Protein AF-A0A3D3EWV9-F1 (afdb_monomer_lite)

Structure (mmCIF, N/CA/C/O backbone):
data_AF-A0A3D3EWV9-F1
#
_entry.id   AF-A0A3D3EWV9-F1
#
loop_
_atom_site.group_PDB
_atom_site.id
_atom_site.type_symbol
_atom_site.label_atom_id
_atom_site.label_alt_id
_atom_site.label_comp_id
_atom_site.label_asym_id
_atom_site.label_entity_id
_atom_site.label_seq_id
_atom_site.pdbx_PDB_ins_code
_atom_site.Cartn_x
_atom_site.Cartn_y
_atom_site.Cartn_z
_atom_site.occupancy
_atom_site.B_iso_or_equiv
_atom_site.auth_seq_id
_atom_site.auth_comp_id
_atom_site.auth_asym_id
_atom_site.auth_atom_id
_atom_site.pdbx_PDB_model_num
ATOM 1 N N . MET A 1 1 ? 5.063 -2.891 -76.946 1.00 40.75 1 MET A N 1
ATOM 2 C CA . MET A 1 1 ? 4.368 -2.505 -75.697 1.00 40.75 1 MET A CA 1
ATOM 3 C C . MET A 1 1 ? 5.213 -2.974 -74.519 1.00 40.75 1 MET A C 1
ATOM 5 O O . MET A 1 1 ? 5.344 -4.174 -74.334 1.00 40.75 1 MET A O 1
ATOM 9 N N . LYS A 1 2 ? 5.876 -2.064 -73.790 1.00 41.78 2 LYS A N 1
ATOM 10 C CA . LYS A 1 2 ? 6.619 -2.406 -72.564 1.00 41.78 2 LYS A CA 1
ATOM 11 C C . LYS A 1 2 ? 5.655 -2.288 -71.383 1.00 41.78 2 LYS A C 1
ATOM 13 O O . LYS A 1 2 ? 5.233 -1.184 -71.055 1.00 41.78 2 LYS A O 1
ATOM 18 N N . HIS A 1 3 ? 5.271 -3.415 -70.788 1.00 44.62 3 HIS A N 1
ATOM 19 C CA . HIS A 1 3 ? 4.488 -3.422 -69.556 1.00 44.62 3 HIS A CA 1
ATOM 20 C C . HIS A 1 3 ? 5.364 -2.924 -68.400 1.00 44.62 3 HIS A C 1
ATOM 22 O O . HIS A 1 3 ? 6.351 -3.556 -68.037 1.00 44.62 3 HIS A O 1
ATOM 28 N N . ASN A 1 4 ? 5.004 -1.765 -67.845 1.00 51.03 4 ASN A N 1
ATOM 29 C CA . ASN A 1 4 ? 5.593 -1.204 -66.631 1.00 51.03 4 ASN A CA 1
ATOM 30 C C . ASN A 1 4 ? 5.181 -2.058 -65.418 1.00 51.03 4 ASN A C 1
ATOM 32 O O . ASN A 1 4 ? 4.171 -1.789 -64.772 1.00 51.03 4 ASN A O 1
ATOM 36 N N . THR A 1 5 ? 5.961 -3.090 -65.107 1.00 51.84 5 THR A N 1
ATOM 37 C CA . THR A 1 5 ? 5.757 -4.000 -63.964 1.00 51.84 5 THR A CA 1
ATOM 38 C C . THR A 1 5 ? 6.411 -3.517 -62.661 1.00 51.84 5 THR A C 1
ATOM 40 O O . THR A 1 5 ? 6.343 -4.209 -61.653 1.00 51.84 5 THR A O 1
ATOM 43 N N . ALA A 1 6 ? 7.006 -2.318 -62.631 1.00 53.59 6 ALA A N 1
ATOM 44 C CA . ALA A 1 6 ? 7.763 -1.812 -61.475 1.00 53.59 6 ALA A CA 1
ATOM 45 C C . ALA A 1 6 ? 6.923 -1.112 -60.379 1.00 53.59 6 ALA A C 1
ATOM 47 O O . ALA A 1 6 ? 7.447 -0.813 -59.308 1.00 53.59 6 ALA A O 1
ATOM 48 N N . ARG A 1 7 ? 5.631 -0.837 -60.622 1.00 54.16 7 ARG A N 1
ATOM 49 C CA . ARG A 1 7 ? 4.753 -0.081 -59.701 1.00 54.16 7 ARG A CA 1
ATOM 50 C C . ARG A 1 7 ? 4.221 -0.830 -58.460 1.00 54.16 7 ARG A C 1
ATOM 52 O O . ARG A 1 7 ? 4.084 -0.168 -57.435 1.00 54.16 7 ARG A O 1
ATOM 59 N N . PRO A 1 8 ? 3.910 -2.144 -58.478 1.00 59.22 8 PRO A N 1
ATOM 60 C CA . PRO A 1 8 ? 3.319 -2.790 -57.304 1.00 59.22 8 PRO A CA 1
ATOM 61 C C . PRO A 1 8 ? 4.341 -2.996 -56.178 1.00 59.22 8 PRO A C 1
ATOM 63 O O . PRO A 1 8 ? 3.995 -2.838 -55.014 1.00 59.22 8 PRO A O 1
ATOM 66 N N . LEU A 1 9 ? 5.610 -3.270 -56.510 1.00 63.69 9 LEU A N 1
ATOM 67 C CA . LEU A 1 9 ? 6.662 -3.538 -55.521 1.00 63.69 9 LEU A CA 1
ATOM 68 C C . LEU A 1 9 ? 7.089 -2.273 -54.756 1.00 63.69 9 LEU A C 1
ATOM 70 O O . LEU A 1 9 ? 7.246 -2.309 -53.541 1.00 63.69 9 LEU A O 1
ATOM 74 N N . THR A 1 10 ? 7.226 -1.137 -55.446 1.00 70.88 10 THR A N 1
ATOM 75 C CA . THR A 1 10 ? 7.578 0.152 -54.819 1.00 70.88 10 THR A CA 1
ATOM 76 C C . THR A 1 10 ? 6.467 0.677 -53.913 1.00 70.88 10 THR A C 1
ATOM 78 O O . THR A 1 10 ? 6.757 1.207 -52.843 1.00 70.88 10 THR A O 1
ATOM 81 N N . PHE A 1 11 ? 5.200 0.483 -54.294 1.00 74.12 11 PHE A N 1
ATOM 82 C CA . PHE A 1 11 ? 4.056 0.857 -53.459 1.00 74.12 11 PHE A CA 1
ATOM 83 C C . PHE A 1 11 ? 3.977 0.008 -52.181 1.00 74.12 11 PHE A C 1
ATOM 85 O O . PHE A 1 11 ? 3.729 0.539 -51.102 1.00 74.12 11 PHE A O 1
ATOM 92 N N . LEU A 1 12 ? 4.261 -1.295 -52.281 1.00 75.25 12 LEU A N 1
ATOM 93 C CA . LEU A 1 12 ? 4.268 -2.210 -51.135 1.00 75.25 12 LEU A CA 1
ATOM 94 C C . LEU A 1 12 ? 5.401 -1.894 -50.147 1.00 75.25 12 LEU A C 1
ATOM 96 O O . LEU A 1 12 ? 5.181 -1.901 -48.939 1.00 75.25 12 LEU A O 1
ATOM 100 N N . ILE A 1 13 ? 6.591 -1.546 -50.653 1.00 81.56 13 ILE A N 1
ATOM 101 C CA . ILE A 1 13 ? 7.731 -1.117 -49.827 1.00 81.56 13 ILE A CA 1
ATOM 102 C C . ILE A 1 13 ? 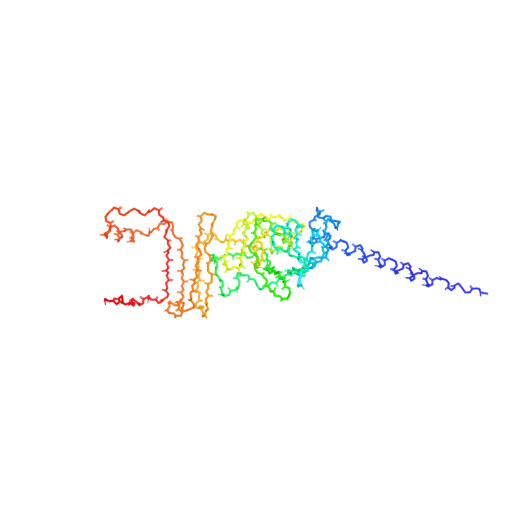7.422 0.209 -49.119 1.00 81.56 13 ILE A C 1
ATOM 104 O O . ILE A 1 13 ? 7.649 0.325 -47.916 1.00 81.56 13 ILE A O 1
ATOM 108 N N . ALA A 1 14 ? 6.865 1.195 -49.830 1.00 80.69 14 ALA A N 1
ATOM 109 C CA . ALA A 1 14 ? 6.486 2.478 -49.239 1.00 80.69 14 ALA A CA 1
ATOM 110 C C . ALA A 1 14 ? 5.392 2.320 -48.170 1.00 80.69 14 ALA A C 1
ATOM 112 O O . ALA A 1 14 ? 5.485 2.919 -47.100 1.00 80.69 14 ALA A O 1
ATOM 113 N N . PHE A 1 15 ? 4.391 1.471 -48.424 1.00 83.69 15 PHE A N 1
ATOM 114 C CA . PHE A 1 15 ? 3.344 1.159 -47.454 1.00 83.69 15 PHE A CA 1
ATOM 115 C C . PHE A 1 15 ? 3.899 0.422 -46.227 1.00 83.69 15 PHE A C 1
ATOM 117 O O . PHE A 1 15 ? 3.553 0.773 -45.103 1.00 83.69 15 PHE A O 1
ATOM 124 N N . SER A 1 16 ? 4.816 -0.535 -46.414 1.00 82.69 16 SER A N 1
ATOM 125 C CA . SER A 1 16 ? 5.483 -1.230 -45.306 1.00 82.69 16 SER A CA 1
ATOM 126 C C . SER A 1 16 ? 6.340 -0.286 -44.460 1.00 82.69 16 SER A C 1
ATOM 128 O O . SER A 1 16 ? 6.322 -0.395 -43.240 1.00 82.69 16 SER A O 1
ATOM 130 N N . LEU A 1 17 ? 7.068 0.649 -45.078 1.00 84.44 17 LEU A N 1
ATOM 131 C CA . LEU A 1 17 ? 7.861 1.654 -44.360 1.00 84.44 17 LEU A CA 1
ATOM 132 C C . LEU A 1 17 ? 6.974 2.630 -43.584 1.00 84.44 17 LEU A C 1
ATOM 134 O O . LEU A 1 17 ? 7.281 2.945 -42.437 1.00 84.44 17 LEU A O 1
ATOM 138 N N . LEU A 1 18 ? 5.863 3.073 -44.180 1.00 83.31 18 LEU A N 1
ATOM 139 C CA . LEU A 1 18 ? 4.887 3.929 -43.510 1.00 83.31 18 LEU A CA 1
ATOM 140 C C . LEU A 1 18 ? 4.252 3.210 -42.313 1.00 83.31 18 LEU A C 1
ATOM 142 O O . LEU A 1 18 ? 4.133 3.800 -41.243 1.00 83.31 18 LEU A O 1
ATOM 146 N N . LEU A 1 19 ? 3.895 1.931 -42.471 1.00 80.81 19 LEU A N 1
ATOM 147 C CA . LEU A 1 19 ? 3.332 1.117 -41.396 1.00 80.81 19 LEU A CA 1
ATOM 148 C C . LEU A 1 19 ? 4.347 0.922 -40.262 1.00 80.81 19 LEU A C 1
ATOM 150 O O . LEU A 1 19 ? 4.003 1.132 -39.104 1.00 80.81 19 LEU A O 1
ATOM 154 N N . SER A 1 20 ? 5.610 0.624 -40.582 1.00 75.69 20 SER A N 1
ATOM 155 C CA . SER A 1 20 ? 6.686 0.537 -39.588 1.00 75.69 20 SER A CA 1
ATOM 156 C C . SER A 1 20 ? 6.927 1.870 -38.875 1.00 75.69 20 SER A C 1
ATOM 158 O O . SER A 1 20 ? 7.078 1.886 -37.659 1.00 75.69 20 SER A O 1
ATOM 160 N N . ALA A 1 21 ? 6.909 2.999 -39.591 1.00 73.94 21 ALA A N 1
ATOM 161 C CA . ALA A 1 21 ? 7.055 4.324 -38.988 1.00 73.94 21 ALA A CA 1
ATOM 162 C C . ALA A 1 21 ? 5.879 4.669 -38.055 1.00 73.94 21 ALA A C 1
ATOM 164 O O . ALA A 1 21 ? 6.097 5.188 -36.961 1.00 73.94 21 ALA A O 1
ATOM 165 N N . LEU A 1 22 ? 4.645 4.333 -38.448 1.00 69.56 22 LEU A N 1
ATOM 166 C CA . LEU A 1 22 ? 3.444 4.502 -37.624 1.00 69.56 22 LEU A CA 1
ATOM 167 C C . LEU A 1 22 ? 3.488 3.624 -36.366 1.00 69.56 22 LEU A C 1
ATOM 169 O O . LEU A 1 22 ? 3.162 4.105 -35.283 1.00 69.56 22 LEU A O 1
ATOM 173 N N . ILE A 1 23 ? 3.929 2.369 -36.489 1.00 68.69 23 ILE A N 1
ATOM 174 C CA . ILE A 1 23 ? 4.073 1.446 -35.355 1.00 68.69 23 ILE A CA 1
ATOM 175 C C . ILE A 1 23 ? 5.149 1.956 -34.388 1.00 68.69 23 ILE A C 1
ATOM 177 O O . ILE A 1 23 ? 4.874 2.082 -33.198 1.00 68.69 23 ILE A O 1
ATOM 181 N N . SER A 1 24 ? 6.330 2.343 -34.881 1.00 64.50 24 SER A N 1
ATOM 182 C CA . SER A 1 24 ? 7.405 2.891 -34.041 1.00 64.50 24 SER A CA 1
ATOM 183 C C . SER A 1 24 ? 6.986 4.184 -33.339 1.00 64.50 24 SER A C 1
ATOM 185 O O . SER A 1 24 ? 7.228 4.353 -32.145 1.00 64.50 24 SER A O 1
ATOM 187 N N . SER A 1 25 ? 6.299 5.083 -34.050 1.00 61.38 25 SER A N 1
ATOM 188 C CA . SER A 1 25 ? 5.812 6.334 -33.467 1.00 61.38 25 SER A CA 1
ATOM 189 C C . SER A 1 25 ? 4.689 6.101 -32.447 1.00 61.38 25 SER A C 1
ATOM 191 O O . SER A 1 25 ? 4.593 6.843 -31.472 1.00 61.38 25 SER A O 1
ATOM 193 N N . SER A 1 26 ? 3.860 5.067 -32.632 1.00 56.34 26 SER A N 1
ATOM 194 C CA . SER A 1 26 ? 2.815 4.682 -31.677 1.00 56.34 26 SER A CA 1
ATOM 195 C C . SER A 1 26 ? 3.380 4.010 -30.424 1.00 56.34 26 SER A C 1
ATOM 197 O O . SER A 1 26 ? 2.849 4.241 -29.340 1.00 56.34 26 SER A O 1
ATOM 199 N N . CYS A 1 27 ? 4.430 3.194 -30.546 1.00 57.78 27 CYS A N 1
ATOM 200 C CA . CYS A 1 27 ? 5.098 2.576 -29.399 1.00 57.78 27 CYS A CA 1
ATOM 201 C C . CYS A 1 27 ? 5.806 3.631 -28.538 1.00 57.78 27 CYS A C 1
ATOM 203 O O . CYS A 1 27 ? 5.549 3.687 -27.337 1.00 57.78 27 CYS A O 1
ATOM 205 N N . ASN A 1 28 ? 6.573 4.538 -29.158 1.00 59.31 28 ASN A N 1
ATOM 206 C CA . ASN A 1 28 ? 7.234 5.634 -28.439 1.00 59.31 28 ASN A CA 1
ATOM 207 C C . ASN A 1 28 ? 6.224 6.577 -27.766 1.00 59.31 28 ASN A C 1
ATOM 209 O O . ASN A 1 28 ? 6.412 6.974 -26.620 1.00 59.31 28 ASN A O 1
ATOM 213 N N . ASN A 1 29 ? 5.117 6.913 -28.438 1.00 59.12 29 ASN A N 1
ATOM 214 C CA . ASN A 1 29 ? 4.080 7.748 -27.825 1.00 59.12 29 ASN A CA 1
ATOM 215 C C . ASN A 1 29 ? 3.353 7.045 -26.675 1.00 59.12 29 ASN A C 1
ATOM 217 O O . ASN A 1 29 ? 2.941 7.715 -25.732 1.00 59.12 29 ASN A O 1
ATOM 221 N N . ARG A 1 30 ? 3.179 5.718 -26.734 1.00 57.16 30 ARG A N 1
ATOM 222 C CA . ARG A 1 30 ? 2.535 4.966 -25.652 1.00 57.16 30 ARG A CA 1
ATOM 223 C C . ARG A 1 30 ? 3.405 4.955 -24.399 1.00 57.16 30 ARG A C 1
ATOM 225 O O . ARG A 1 30 ? 2.883 5.250 -23.332 1.00 57.16 30 ARG A O 1
ATOM 232 N N . GLU A 1 31 ? 4.700 4.677 -24.515 1.00 59.62 31 GLU A N 1
ATOM 233 C CA . GLU A 1 31 ? 5.611 4.718 -23.360 1.00 59.62 31 GLU A CA 1
ATOM 234 C C . GLU A 1 31 ? 5.713 6.127 -22.758 1.00 59.62 31 GLU A C 1
ATOM 236 O O . GLU A 1 31 ? 5.599 6.270 -21.542 1.00 59.62 31 GLU A O 1
ATOM 241 N N . ASN A 1 32 ? 5.758 7.173 -23.594 1.00 62.91 32 ASN A N 1
ATOM 242 C CA . ASN A 1 32 ? 5.749 8.573 -23.144 1.00 62.91 32 ASN A CA 1
ATOM 243 C C . ASN A 1 32 ? 4.489 8.979 -22.354 1.00 62.91 32 ASN A C 1
ATOM 245 O O . ASN A 1 32 ? 4.507 9.981 -21.646 1.00 62.91 32 ASN A O 1
ATOM 249 N N . ILE A 1 33 ? 3.375 8.252 -22.495 1.00 74.25 33 ILE A N 1
ATOM 250 C CA . ILE A 1 33 ? 2.145 8.499 -21.721 1.00 74.25 33 ILE A CA 1
ATOM 251 C C . ILE A 1 33 ? 2.163 7.728 -20.392 1.00 74.25 33 ILE A C 1
ATOM 253 O O . ILE A 1 33 ? 1.497 8.131 -19.436 1.00 74.25 33 ILE A O 1
ATOM 257 N N . LEU A 1 34 ? 2.884 6.605 -20.331 1.00 83.94 34 LEU A N 1
ATOM 258 C CA . LEU A 1 34 ? 2.898 5.704 -19.176 1.00 83.94 34 LEU A CA 1
ATOM 259 C C . LEU A 1 34 ? 3.964 6.060 -18.140 1.00 83.94 34 LEU A C 1
ATOM 261 O O . LEU A 1 34 ? 3.813 5.681 -16.977 1.00 83.94 34 LEU A O 1
ATOM 265 N N . LEU A 1 35 ? 5.002 6.778 -18.556 1.00 84.31 35 LEU A N 1
ATOM 266 C CA . LEU A 1 35 ? 6.095 7.256 -17.719 1.00 84.31 35 LEU A CA 1
ATOM 267 C C . LEU A 1 35 ? 6.063 8.787 -17.653 1.00 84.31 35 LEU A C 1
ATOM 269 O O . LEU A 1 35 ? 5.532 9.433 -18.560 1.00 84.31 35 LEU A O 1
ATOM 273 N N . PRO A 1 36 ? 6.582 9.395 -16.578 1.00 81.12 36 PRO A N 1
ATOM 274 C CA . PRO A 1 36 ? 6.633 10.842 -16.488 1.00 81.12 36 PRO A CA 1
ATOM 275 C C . PRO A 1 36 ? 7.649 11.398 -17.506 1.00 81.12 36 PRO A C 1
ATOM 277 O O . PRO A 1 36 ? 8.635 10.736 -17.835 1.00 81.12 36 PRO A O 1
ATOM 280 N N . PRO A 1 37 ? 7.442 12.628 -18.007 1.00 74.31 37 PRO A N 1
ATOM 281 C CA . PRO A 1 37 ? 8.218 13.179 -19.122 1.00 74.31 37 PRO A CA 1
ATOM 282 C C . PRO A 1 37 ? 9.693 13.453 -18.794 1.00 74.31 37 PRO A C 1
ATOM 284 O O . PRO A 1 37 ? 10.472 13.748 -19.694 1.00 74.31 37 PRO A O 1
ATOM 287 N N . ASN A 1 38 ? 10.070 13.407 -17.517 1.00 79.94 38 ASN A N 1
ATOM 288 C CA . ASN A 1 38 ? 11.423 13.649 -17.026 1.00 79.94 38 ASN A CA 1
ATOM 289 C C . ASN A 1 38 ? 12.263 12.371 -16.855 1.00 79.94 38 ASN A C 1
ATOM 291 O O . ASN A 1 38 ? 13.413 12.489 -16.448 1.00 79.94 38 ASN A O 1
ATOM 295 N N . LEU A 1 39 ? 11.718 11.182 -17.137 1.00 82.75 39 LEU A N 1
ATOM 296 C CA . LEU A 1 39 ? 12.462 9.922 -17.069 1.00 82.75 39 LEU A CA 1
ATOM 297 C C . LEU A 1 39 ? 13.044 9.586 -18.456 1.00 82.75 39 LEU A C 1
ATOM 299 O O . LEU A 1 39 ? 12.300 9.165 -19.345 1.00 82.75 39 LEU A O 1
ATOM 303 N N . ASP A 1 40 ? 14.352 9.788 -18.666 1.00 81.56 40 ASP A N 1
ATOM 304 C CA . ASP A 1 40 ? 15.008 9.490 -19.951 1.00 81.56 40 ASP A CA 1
ATOM 305 C C . ASP A 1 40 ? 15.222 7.968 -20.092 1.00 81.56 40 ASP A C 1
ATOM 307 O O . ASP A 1 40 ? 15.796 7.342 -19.199 1.00 81.56 40 ASP A O 1
ATOM 311 N N . PRO A 1 41 ? 14.811 7.340 -21.213 1.00 82.12 41 PRO A N 1
ATOM 312 C CA . PRO A 1 41 ? 15.099 5.933 -21.500 1.00 82.12 41 PRO A CA 1
ATOM 313 C C . PRO A 1 41 ? 16.574 5.520 -21.424 1.00 82.12 41 PRO A C 1
ATOM 315 O O . PRO A 1 41 ? 16.865 4.330 -21.361 1.00 82.12 41 PRO A O 1
ATOM 318 N N . LYS A 1 42 ? 17.515 6.467 -21.476 1.00 85.00 42 LYS A N 1
ATOM 319 C CA . LYS A 1 42 ? 18.952 6.196 -21.319 1.00 85.00 42 LYS A CA 1
ATOM 320 C C . LYS A 1 42 ? 19.383 5.983 -19.871 1.00 85.00 42 LYS A C 1
ATOM 322 O O . LYS A 1 42 ? 20.458 5.424 -19.660 1.00 85.00 42 LYS A O 1
ATOM 327 N N . ASP A 1 43 ? 18.582 6.432 -18.910 1.00 86.38 43 ASP A N 1
ATOM 328 C CA . ASP A 1 43 ? 18.950 6.413 -17.495 1.00 86.38 43 ASP A CA 1
ATOM 329 C C . ASP A 1 43 ? 18.669 5.049 -16.850 1.00 86.38 43 ASP A C 1
ATOM 331 O O . ASP A 1 43 ? 19.276 4.710 -15.839 1.00 86.38 43 ASP A O 1
ATOM 335 N N . TYR A 1 44 ? 17.818 4.220 -17.468 1.00 89.69 44 TYR A N 1
ATOM 336 C CA . TYR A 1 44 ? 17.407 2.928 -16.923 1.00 89.69 44 TYR A CA 1
ATOM 337 C C . TYR A 1 44 ? 17.531 1.770 -17.917 1.00 89.69 44 TYR A C 1
ATOM 339 O O . TYR A 1 44 ? 17.523 1.934 -19.137 1.00 89.69 44 TYR A O 1
ATOM 347 N N . VAL A 1 45 ? 17.566 0.551 -17.379 1.00 92.75 45 VAL A N 1
ATOM 348 C CA . VAL A 1 45 ? 17.412 -0.685 -18.151 1.00 92.75 45 VAL A CA 1
ATOM 349 C C . VAL A 1 45 ? 16.025 -1.287 -17.941 1.00 92.75 45 VAL A C 1
ATOM 351 O O . VAL A 1 45 ? 15.524 -1.376 -16.821 1.00 92.75 45 VAL A O 1
ATOM 354 N N . LEU A 1 46 ? 15.391 -1.734 -19.026 1.00 90.69 46 LEU A N 1
ATOM 355 C CA . LEU A 1 46 ? 14.110 -2.448 -18.982 1.00 90.69 46 LEU A CA 1
ATOM 356 C C . LEU A 1 46 ? 14.343 -3.925 -18.647 1.00 90.69 46 LEU A C 1
ATOM 358 O O . LEU A 1 46 ? 14.418 -4.772 -19.537 1.00 90.69 46 LEU A O 1
ATOM 362 N N . SER A 1 47 ? 14.496 -4.243 -17.363 1.00 91.75 47 SER A N 1
ATOM 363 C CA . SER A 1 47 ? 14.755 -5.611 -16.909 1.00 91.75 47 SER A CA 1
ATOM 364 C C . SER A 1 47 ? 14.177 -5.863 -15.524 1.00 91.75 47 SER A C 1
ATOM 366 O O . SER A 1 47 ? 14.319 -5.042 -14.625 1.00 91.75 47 SER A O 1
ATOM 368 N N . SER A 1 48 ? 13.584 -7.045 -15.341 1.00 91.75 48 SER A N 1
ATOM 369 C CA . SER A 1 48 ? 13.205 -7.569 -14.024 1.00 91.75 48 SER A CA 1
ATOM 370 C C . SER A 1 48 ? 14.363 -8.259 -13.300 1.00 91.75 48 SER A C 1
ATOM 372 O O . SER A 1 48 ? 14.220 -8.596 -12.134 1.00 91.75 48 SER A O 1
ATOM 374 N N . HIS A 1 49 ? 15.471 -8.554 -13.987 1.00 94.06 49 HIS A N 1
ATOM 375 C CA . HIS A 1 49 ? 16.639 -9.225 -13.413 1.00 94.06 49 HIS A CA 1
ATOM 376 C C . HIS A 1 49 ? 17.780 -8.236 -13.219 1.00 94.06 49 HIS A C 1
ATOM 378 O O . HIS A 1 49 ? 18.124 -7.496 -14.148 1.00 94.06 49 HIS A O 1
ATOM 384 N N . ILE A 1 50 ? 18.399 -8.294 -12.044 1.00 92.44 50 ILE A N 1
ATOM 385 C CA . ILE A 1 50 ? 19.510 -7.432 -11.656 1.00 92.44 50 ILE A CA 1
ATOM 386 C C . ILE A 1 50 ? 20.803 -8.026 -12.212 1.00 92.44 50 ILE A C 1
ATOM 388 O O . ILE A 1 50 ? 21.452 -8.869 -11.595 1.00 92.44 50 ILE A O 1
ATOM 392 N N . LEU A 1 51 ? 21.143 -7.634 -13.439 1.00 90.88 51 LEU A N 1
ATOM 393 C CA . LEU A 1 51 ? 22.320 -8.132 -14.170 1.00 90.88 51 LEU A CA 1
ATOM 394 C C . LEU A 1 51 ? 23.379 -7.053 -14.402 1.00 90.88 51 LEU A C 1
ATOM 396 O O . LEU A 1 51 ? 24.463 -7.338 -14.907 1.00 90.88 51 LEU A O 1
ATOM 400 N N . VAL A 1 52 ? 23.064 -5.810 -14.066 1.00 89.06 52 VAL A N 1
ATOM 401 C CA . VAL A 1 52 ? 23.944 -4.655 -14.213 1.00 89.06 52 VAL A CA 1
ATOM 402 C C . VAL A 1 52 ? 23.712 -3.720 -13.037 1.00 89.06 52 VAL A C 1
ATOM 404 O O . VAL A 1 52 ? 22.640 -3.718 -12.441 1.00 89.06 52 VAL A O 1
ATOM 407 N N . TYR A 1 53 ? 24.722 -2.932 -12.688 1.00 88.44 53 TYR A N 1
ATOM 408 C CA . TYR A 1 53 ? 24.574 -1.888 -11.681 1.00 88.44 53 TYR A CA 1
ATOM 409 C C . TYR A 1 53 ? 24.101 -0.595 -12.355 1.00 88.44 53 TYR A C 1
ATOM 411 O O . TYR A 1 53 ? 24.907 0.234 -12.777 1.00 88.44 53 TYR A O 1
ATOM 419 N N . SER A 1 54 ? 22.788 -0.473 -12.533 1.00 91.19 54 SER A N 1
ATOM 420 C CA . SER A 1 54 ? 22.114 0.670 -13.158 1.00 91.19 54 SER A CA 1
ATOM 421 C C . SER A 1 54 ? 20.702 0.815 -12.600 1.00 91.19 54 SER A C 1
ATOM 423 O O . SER A 1 54 ? 20.219 -0.081 -11.906 1.00 91.19 54 SER A O 1
ATOM 425 N N . ASP A 1 55 ? 20.018 1.904 -12.936 1.00 92.69 55 ASP A N 1
ATOM 426 C CA . ASP A 1 55 ? 18.601 2.036 -12.611 1.00 92.69 55 ASP A CA 1
ATOM 427 C C . ASP A 1 55 ? 17.807 1.024 -13.444 1.00 92.69 55 ASP A C 1
ATOM 429 O O . ASP A 1 55 ? 18.158 0.732 -14.593 1.00 92.69 55 ASP A O 1
ATOM 433 N N . HIS A 1 56 ? 16.771 0.434 -12.857 1.00 94.06 56 HIS A N 1
ATOM 434 C CA . HIS A 1 56 ? 15.934 -0.567 -13.512 1.00 94.06 56 HIS A CA 1
ATOM 435 C C . HIS A 1 56 ? 14.498 -0.073 -13.589 1.00 94.06 56 HIS A C 1
ATOM 437 O O . HIS A 1 56 ? 13.924 0.361 -12.593 1.00 94.06 56 HIS A O 1
ATOM 443 N N . LEU A 1 57 ? 13.892 -0.207 -14.766 1.00 95.19 57 LEU A N 1
ATOM 444 C CA . LEU A 1 57 ? 12.466 -0.006 -14.953 1.00 95.19 57 LEU A CA 1
ATOM 445 C C . LEU A 1 57 ? 11.798 -1.357 -15.213 1.00 95.19 57 LEU A C 1
ATOM 447 O O . LEU A 1 57 ? 12.028 -2.022 -16.224 1.00 95.19 57 LEU A O 1
ATOM 451 N N . ILE A 1 58 ? 10.956 -1.766 -14.274 1.00 95.56 58 ILE A N 1
ATOM 452 C CA . ILE A 1 58 ? 10.332 -3.082 -14.227 1.00 95.56 58 ILE A CA 1
ATOM 453 C C . ILE A 1 58 ? 8.857 -2.908 -14.557 1.00 95.56 58 ILE A C 1
ATOM 455 O O . ILE A 1 58 ? 8.113 -2.250 -13.831 1.00 95.56 58 ILE A O 1
ATOM 459 N N . ARG A 1 59 ? 8.413 -3.496 -15.665 1.00 95.25 59 ARG A N 1
ATOM 460 C CA . ARG A 1 59 ? 6.996 -3.483 -16.031 1.00 95.25 59 ARG A CA 1
ATOM 461 C C . ARG A 1 59 ? 6.205 -4.425 -15.125 1.00 95.25 59 ARG A C 1
ATOM 463 O O . ARG A 1 59 ? 6.660 -5.527 -14.825 1.00 95.25 59 ARG A O 1
ATOM 470 N N . SER A 1 60 ? 5.004 -4.002 -14.751 1.00 96.56 60 SER A N 1
ATOM 471 C CA . SER A 1 60 ? 4.025 -4.861 -14.097 1.00 96.56 60 SER A CA 1
ATOM 472 C C . SER A 1 60 ? 3.674 -6.073 -14.963 1.00 96.56 60 SER A C 1
ATOM 474 O O . SER A 1 60 ? 3.515 -5.970 -16.180 1.00 96.56 60 SER A O 1
ATOM 476 N N . GLU A 1 61 ? 3.529 -7.235 -14.333 1.00 96.12 61 GLU A N 1
ATOM 477 C CA . GLU A 1 61 ? 3.248 -8.498 -15.023 1.00 96.12 61 GLU A CA 1
ATOM 478 C C . GLU A 1 61 ? 1.867 -8.533 -15.698 1.00 96.12 61 GLU A C 1
ATOM 480 O O . GLU A 1 61 ? 1.650 -9.313 -16.625 1.00 96.12 61 GLU A O 1
ATOM 485 N N . ASN A 1 62 ? 0.915 -7.727 -15.223 1.00 96.19 62 ASN A N 1
ATOM 486 C CA . ASN A 1 62 ? -0.496 -7.849 -15.594 1.00 96.19 62 ASN A CA 1
ATOM 487 C C . ASN A 1 62 ? -1.232 -6.513 -15.797 1.00 96.19 62 ASN A C 1
ATOM 489 O O . ASN A 1 62 ? -2.455 -6.523 -15.952 1.00 96.19 62 ASN A O 1
ATOM 493 N N . ASP A 1 63 ? -0.526 -5.380 -15.834 1.00 94.06 63 ASP A N 1
ATOM 494 C CA . ASP A 1 63 ? -1.090 -4.094 -16.260 1.00 94.06 63 ASP A CA 1
ATOM 495 C C . ASP A 1 63 ? -0.034 -3.127 -16.842 1.00 94.06 63 ASP A C 1
ATOM 497 O O . ASP A 1 63 ? 1.123 -3.484 -17.065 1.00 94.06 63 ASP A O 1
ATOM 501 N N . ASP A 1 64 ? -0.455 -1.897 -17.154 1.00 92.19 64 ASP A N 1
ATOM 502 C CA . ASP A 1 64 ? 0.388 -0.846 -17.747 1.00 92.19 64 ASP A CA 1
ATOM 503 C C . ASP A 1 64 ? 1.045 0.052 -16.670 1.00 92.19 64 ASP A C 1
ATOM 505 O O . ASP A 1 64 ? 1.148 1.277 -16.817 1.00 92.19 64 ASP A O 1
ATOM 509 N N . SER A 1 65 ? 1.456 -0.554 -15.558 1.00 94.94 65 SER A N 1
ATOM 510 C CA . SER A 1 65 ? 2.176 0.097 -14.458 1.00 94.94 65 SER A CA 1
ATOM 511 C C . SER A 1 65 ? 3.649 -0.315 -14.449 1.00 94.94 65 SER A C 1
ATOM 513 O O . SER A 1 65 ? 4.025 -1.339 -15.023 1.00 94.94 65 SER A O 1
ATOM 515 N N . TYR A 1 66 ? 4.493 0.493 -13.812 1.00 95.75 66 TYR A N 1
ATOM 516 C CA . TYR A 1 66 ? 5.936 0.261 -13.742 1.00 95.75 66 TYR A CA 1
ATOM 517 C C . TYR A 1 66 ? 6.461 0.481 -12.326 1.00 95.75 66 TYR A C 1
ATOM 519 O O . TYR A 1 66 ? 5.926 1.296 -11.580 1.00 95.75 66 TYR A O 1
ATOM 527 N N . LEU A 1 67 ? 7.529 -0.228 -11.980 1.00 96.12 67 LEU A N 1
ATOM 528 C CA . LEU A 1 67 ? 8.342 -0.013 -10.793 1.00 96.12 67 LEU A CA 1
ATOM 529 C C . LEU A 1 67 ? 9.712 0.472 -11.261 1.00 96.12 67 LEU A C 1
ATOM 531 O O . LEU A 1 67 ? 10.377 -0.221 -12.027 1.00 96.12 67 LEU A O 1
ATOM 535 N N . TYR A 1 68 ? 10.128 1.644 -10.811 1.00 95.12 68 TYR A N 1
ATOM 536 C CA . TYR A 1 68 ? 11.497 2.110 -10.971 1.00 95.12 68 TYR A CA 1
ATOM 537 C C . TYR A 1 68 ? 12.285 1.805 -9.713 1.00 95.12 68 TYR A C 1
ATOM 539 O O . TYR A 1 68 ? 11.890 2.193 -8.613 1.00 95.12 68 TYR A O 1
ATOM 547 N N . LEU A 1 69 ? 13.393 1.109 -9.907 1.00 93.62 69 LEU A N 1
ATOM 548 C CA . LEU A 1 69 ? 14.345 0.756 -8.878 1.00 93.62 69 LEU A CA 1
ATOM 549 C C . LEU A 1 69 ? 15.644 1.527 -9.156 1.00 93.62 69 LEU A C 1
ATOM 551 O O . LEU A 1 69 ? 16.323 1.206 -10.138 1.00 93.62 69 LEU A O 1
ATOM 555 N N . PRO A 1 70 ? 15.990 2.529 -8.333 1.00 91.19 70 PRO A N 1
ATOM 556 C CA . PRO A 1 70 ? 17.267 3.215 -8.453 1.00 91.19 70 PRO A CA 1
ATOM 557 C C . PRO A 1 70 ? 18.429 2.255 -8.175 1.00 91.19 70 PRO A C 1
ATOM 559 O O . PRO A 1 70 ? 18.312 1.320 -7.378 1.00 91.19 70 PRO A O 1
ATOM 562 N N . LYS A 1 71 ? 19.577 2.489 -8.811 1.00 89.94 71 LYS A N 1
ATOM 563 C CA . LYS A 1 71 ? 20.806 1.713 -8.585 1.00 89.94 71 LYS A CA 1
ATOM 564 C C . LYS A 1 71 ? 21.293 1.810 -7.141 1.00 89.94 71 LYS A C 1
ATOM 566 O O . LYS A 1 71 ? 21.870 0.848 -6.642 1.00 89.94 71 LYS A O 1
ATOM 571 N N . GLU A 1 72 ? 21.047 2.935 -6.467 1.00 86.25 72 GLU A N 1
ATOM 572 C CA . GLU A 1 72 ? 21.363 3.132 -5.051 1.00 86.25 72 GLU A CA 1
ATOM 573 C C . GLU A 1 72 ? 20.659 2.067 -4.206 1.00 86.25 72 GLU A C 1
ATOM 575 O O . GLU A 1 72 ? 21.291 1.428 -3.370 1.00 86.25 72 GLU A O 1
ATOM 580 N N . SER A 1 73 ? 19.408 1.737 -4.533 1.00 83.06 73 SER A N 1
ATOM 581 C CA . SER A 1 73 ? 18.673 0.668 -3.858 1.00 83.06 73 SER A CA 1
ATOM 582 C C . SER A 1 73 ? 19.270 -0.721 -4.073 1.00 83.06 73 SER A C 1
ATOM 584 O O . SER A 1 73 ? 19.069 -1.615 -3.253 1.00 83.06 73 SER A O 1
ATOM 586 N N . ILE A 1 74 ? 20.032 -0.926 -5.150 1.00 80.19 74 ILE A N 1
ATOM 587 C CA . ILE A 1 74 ? 20.760 -2.179 -5.372 1.00 80.19 74 ILE A CA 1
ATOM 588 C C . ILE A 1 74 ? 21.960 -2.272 -4.424 1.00 80.19 74 ILE A C 1
ATOM 590 O O . ILE A 1 74 ? 22.169 -3.311 -3.799 1.00 80.19 74 ILE A O 1
ATOM 594 N N . ALA A 1 75 ? 22.735 -1.193 -4.289 1.00 69.62 75 ALA A N 1
ATOM 595 C CA . ALA A 1 75 ? 23.900 -1.166 -3.404 1.00 69.62 75 ALA A CA 1
ATOM 596 C C . ALA A 1 75 ? 23.514 -1.165 -1.918 1.00 69.62 75 ALA A C 1
ATOM 598 O O . ALA A 1 75 ? 24.117 -1.892 -1.126 1.00 69.62 75 ALA A O 1
ATOM 599 N N . ASP A 1 76 ? 22.499 -0.384 -1.555 1.00 68.06 76 ASP A N 1
ATOM 600 C CA . ASP A 1 76 ? 22.203 -0.057 -0.163 1.00 68.06 76 ASP A CA 1
ATOM 601 C C . ASP A 1 76 ? 21.191 -1.022 0.480 1.00 68.06 76 ASP A C 1
ATOM 603 O O . ASP A 1 76 ? 21.077 -1.068 1.709 1.00 68.06 76 ASP A O 1
ATOM 607 N N . HIS A 1 77 ? 20.449 -1.821 -0.306 1.00 65.75 77 HIS A N 1
ATOM 608 C CA . HIS A 1 77 ? 19.275 -2.557 0.200 1.00 65.75 77 HIS A CA 1
ATOM 609 C C . HIS A 1 77 ? 19.253 -4.052 -0.085 1.00 65.75 77 HIS A C 1
ATOM 611 O O . HIS A 1 77 ? 18.194 -4.616 -0.328 1.00 65.75 77 HIS A O 1
ATOM 617 N N . LEU A 1 78 ? 20.401 -4.725 0.020 1.00 72.56 78 LEU A N 1
ATOM 618 C CA . LEU A 1 78 ? 20.502 -6.190 -0.052 1.00 72.56 78 LEU A CA 1
ATOM 619 C C . LEU A 1 78 ? 19.904 -6.813 -1.328 1.00 72.56 78 LEU A C 1
ATOM 621 O O . LEU A 1 78 ? 19.696 -8.024 -1.335 1.00 72.56 78 LEU A O 1
ATOM 625 N N . ILE A 1 79 ? 19.663 -6.051 -2.399 1.00 86.00 79 ILE A N 1
ATOM 626 C CA . ILE A 1 79 ? 19.337 -6.607 -3.716 1.00 86.00 79 ILE A CA 1
ATOM 627 C C . ILE A 1 79 ? 20.643 -7.027 -4.371 1.00 86.00 79 ILE A C 1
ATOM 629 O O . ILE A 1 79 ? 21.581 -6.244 -4.496 1.00 86.00 79 ILE A O 1
ATOM 633 N N . TRP A 1 80 ? 20.729 -8.287 -4.766 1.00 84.88 80 TRP A N 1
ATOM 634 C CA . TRP A 1 80 ? 21.961 -8.869 -5.267 1.00 84.88 80 TRP A CA 1
ATOM 635 C C . TRP A 1 80 ? 21.903 -9.092 -6.769 1.00 84.88 80 TRP A C 1
ATOM 637 O O . TRP A 1 80 ? 20.845 -9.172 -7.393 1.00 84.88 80 TRP A O 1
ATOM 647 N N . TYR A 1 81 ? 23.091 -9.226 -7.349 1.00 88.31 81 TYR A N 1
ATOM 648 C CA . TYR A 1 81 ? 23.243 -9.716 -8.708 1.00 88.31 81 TYR A CA 1
ATOM 649 C C . TYR A 1 81 ? 22.482 -11.044 -8.881 1.00 88.31 81 TYR A C 1
ATOM 651 O O . TYR A 1 81 ? 22.606 -11.931 -8.040 1.00 88.31 81 TYR A O 1
ATOM 659 N N . GLN A 1 82 ? 21.734 -11.170 -9.981 1.00 90.94 82 GLN A N 1
ATOM 660 C CA . GLN A 1 82 ? 20.795 -12.256 -10.322 1.00 90.94 82 GLN A CA 1
ATOM 661 C C . GLN A 1 82 ? 19.461 -12.290 -9.570 1.00 90.94 82 GLN A C 1
ATOM 663 O O . GLN A 1 82 ? 18.609 -13.103 -9.941 1.00 90.94 82 GLN A O 1
ATOM 668 N N . ASP A 1 83 ? 19.214 -11.408 -8.601 1.00 93.19 83 ASP A N 1
ATOM 669 C CA . ASP A 1 83 ? 17.866 -11.298 -8.047 1.00 93.19 83 ASP A CA 1
ATOM 670 C C . ASP A 1 83 ? 16.880 -10.867 -9.143 1.00 93.19 83 ASP A C 1
ATOM 672 O O . ASP A 1 83 ? 17.201 -10.076 -10.042 1.00 93.19 83 ASP A O 1
ATOM 676 N N . LYS A 1 84 ? 15.655 -11.390 -9.065 1.00 94.50 84 LYS A N 1
ATOM 677 C CA . LYS A 1 84 ? 14.541 -10.949 -9.903 1.00 94.50 84 LYS A CA 1
ATOM 678 C C . LYS A 1 84 ? 13.594 -10.096 -9.072 1.00 94.50 84 LYS A C 1
ATOM 680 O O . LYS A 1 84 ? 13.008 -10.577 -8.109 1.00 94.50 84 LYS A O 1
ATOM 685 N N . VAL A 1 85 ? 13.378 -8.859 -9.489 1.00 94.44 85 VAL A N 1
ATOM 686 C CA . VAL A 1 85 ? 12.374 -7.966 -8.912 1.00 94.44 85 VAL A CA 1
ATOM 687 C C . VAL A 1 85 ? 11.121 -8.019 -9.778 1.00 94.44 85 VAL A C 1
ATOM 689 O O . VAL A 1 85 ? 11.188 -7.947 -11.005 1.00 94.44 85 VAL A O 1
ATOM 692 N N . SER A 1 86 ? 9.965 -8.186 -9.148 1.00 95.31 86 SER A N 1
ATOM 693 C CA . SER A 1 86 ? 8.672 -8.294 -9.826 1.00 95.31 86 SER A CA 1
ATOM 694 C C . SER A 1 86 ? 7.689 -7.272 -9.280 1.00 95.31 86 SER A C 1
ATOM 696 O O . SER A 1 86 ? 7.645 -7.026 -8.075 1.00 95.31 86 SER A O 1
ATOM 698 N N . LEU A 1 87 ? 6.899 -6.700 -10.185 1.00 97.81 87 LEU A N 1
ATOM 699 C CA . LEU A 1 87 ? 5.747 -5.865 -9.881 1.00 97.81 87 LEU A CA 1
ATOM 700 C C . LEU A 1 87 ? 4.510 -6.570 -10.431 1.00 97.81 87 LEU A C 1
ATOM 702 O O . LEU A 1 87 ? 4.482 -6.955 -11.600 1.00 97.81 87 LEU A O 1
ATOM 706 N N . LYS A 1 88 ? 3.473 -6.712 -9.614 1.00 97.50 88 LYS A N 1
ATOM 707 C CA . LYS A 1 88 ? 2.218 -7.327 -10.043 1.00 97.50 88 LYS A CA 1
ATOM 708 C C . LYS A 1 88 ? 1.034 -6.617 -9.416 1.00 97.50 88 LYS A C 1
ATOM 710 O O . LYS A 1 88 ? 0.997 -6.431 -8.205 1.00 97.50 88 LYS A O 1
ATOM 715 N N . ARG A 1 89 ? 0.020 -6.281 -10.209 1.00 97.62 89 ARG A N 1
ATOM 716 C CA . ARG A 1 89 ? -1.271 -5.851 -9.670 1.00 97.62 89 ARG A CA 1
ATOM 717 C C . ARG A 1 89 ? -1.966 -7.027 -8.980 1.00 97.62 89 ARG A C 1
ATOM 719 O O . ARG A 1 89 ? -2.083 -8.111 -9.556 1.00 97.62 89 ARG A O 1
ATOM 726 N N . VAL A 1 90 ? -2.452 -6.799 -7.769 1.00 97.06 90 VAL A N 1
ATOM 727 C CA . VAL A 1 90 ? -3.123 -7.793 -6.918 1.00 97.06 90 VAL A CA 1
ATOM 728 C C . VAL A 1 90 ? -4.507 -7.304 -6.497 1.00 97.06 90 VAL A C 1
ATOM 730 O O . VAL A 1 90 ? -4.910 -6.186 -6.836 1.00 97.06 90 VAL A O 1
ATOM 733 N N . ASP A 1 91 ? -5.236 -8.148 -5.768 1.00 96.25 91 ASP A N 1
ATOM 734 C CA . ASP A 1 91 ? -6.551 -7.797 -5.238 1.00 96.25 91 ASP A CA 1
ATOM 735 C C . ASP A 1 91 ? -6.461 -6.545 -4.353 1.00 96.25 91 ASP A C 1
ATOM 737 O O . ASP A 1 91 ? -5.493 -6.422 -3.578 1.00 96.25 91 ASP A O 1
ATOM 741 N N . PRO A 1 92 ? -7.432 -5.614 -4.469 1.00 96.06 92 PRO A N 1
ATOM 742 C CA . PRO A 1 92 ? -7.415 -4.359 -3.732 1.00 96.06 92 PRO A CA 1
ATOM 743 C C . PRO A 1 92 ? -7.304 -4.601 -2.232 1.00 96.06 92 PRO A C 1
ATOM 745 O O . PRO A 1 92 ? -8.076 -5.365 -1.666 1.00 96.06 92 PRO A O 1
ATOM 748 N N . MET A 1 93 ? -6.359 -3.934 -1.577 1.00 96.31 93 MET A N 1
ATOM 749 C CA . MET A 1 93 ? -6.117 -4.120 -0.144 1.00 96.31 93 MET A CA 1
ATOM 750 C C . MET A 1 93 ? -7.338 -3.769 0.712 1.00 96.31 93 MET A C 1
ATOM 752 O O . MET A 1 93 ? -7.584 -4.451 1.698 1.00 96.31 93 MET A O 1
ATOM 756 N N . LEU A 1 94 ? -8.124 -2.763 0.310 1.00 94.88 94 LEU A N 1
ATOM 757 C CA . LEU A 1 94 ? -9.347 -2.367 1.018 1.00 94.88 94 LEU A CA 1
ATOM 758 C C . LEU A 1 94 ? -10.472 -3.409 0.934 1.00 94.88 94 LEU A C 1
ATOM 760 O O . LEU A 1 94 ? -11.349 -3.415 1.790 1.00 94.88 94 LEU A O 1
ATOM 764 N N . ASP A 1 95 ? -10.426 -4.296 -0.063 1.00 93.62 95 ASP A N 1
ATOM 765 C CA . ASP A 1 95 ? -11.452 -5.318 -0.291 1.00 93.62 95 ASP A CA 1
ATOM 766 C C . ASP A 1 95 ? -11.061 -6.670 0.335 1.00 93.62 95 ASP A C 1
ATOM 768 O O . ASP A 1 95 ? -11.824 -7.635 0.279 1.00 93.62 95 ASP A O 1
ATOM 772 N N . ARG A 1 96 ? -9.859 -6.775 0.921 1.00 93.25 96 ARG A N 1
ATOM 773 C CA . ARG A 1 96 ? -9.390 -8.016 1.546 1.00 93.25 96 ARG A CA 1
ATOM 774 C C . ARG A 1 96 ? -10.049 -8.186 2.894 1.00 93.25 96 ARG A C 1
ATOM 776 O O . ARG A 1 96 ? -9.862 -7.390 3.805 1.00 93.25 96 ARG A O 1
ATOM 783 N N . ASP A 1 97 ? -10.747 -9.293 3.054 1.00 90.19 97 ASP A N 1
ATOM 784 C CA . ASP A 1 97 ? -11.403 -9.641 4.307 1.00 90.19 97 ASP A CA 1
ATOM 785 C C . ASP A 1 97 ? -10.429 -9.831 5.487 1.00 90.19 97 ASP A C 1
ATOM 787 O O . ASP A 1 97 ? -10.813 -9.564 6.622 1.00 90.19 97 ASP A O 1
ATOM 791 N N . SER A 1 98 ? -9.166 -10.187 5.242 1.00 92.38 98 SER A N 1
ATOM 792 C CA . SER A 1 98 ? -8.115 -10.271 6.270 1.00 92.38 98 SER A CA 1
ATOM 793 C C . SER A 1 98 ? -7.552 -8.913 6.705 1.00 92.38 98 SER A C 1
ATOM 795 O O . SER A 1 98 ? -6.679 -8.863 7.570 1.00 92.38 98 SER A O 1
ATOM 797 N N . LEU A 1 99 ? -7.985 -7.816 6.078 1.00 95.25 99 LEU A N 1
ATOM 798 C CA . LEU A 1 99 ? -7.569 -6.455 6.400 1.00 95.25 99 LEU A CA 1
ATOM 799 C C . LEU A 1 99 ? -8.787 -5.615 6.802 1.00 95.25 99 LEU A C 1
ATOM 801 O O . LEU A 1 99 ? -9.921 -5.872 6.387 1.00 95.25 99 LEU A O 1
ATOM 805 N N . ALA A 1 100 ? -8.555 -4.598 7.623 1.00 94.81 100 ALA A N 1
ATOM 806 C CA . ALA A 1 100 ? -9.554 -3.584 7.930 1.00 94.81 100 ALA A CA 1
ATOM 807 C C . ALA A 1 100 ? -8.891 -2.217 8.102 1.00 94.81 100 ALA A C 1
ATOM 809 O O . ALA A 1 100 ? -7.831 -2.101 8.712 1.00 94.81 100 ALA A O 1
ATOM 810 N N . VAL A 1 101 ? -9.521 -1.176 7.570 1.00 95.81 101 VAL A N 1
ATOM 811 C CA . VAL A 1 101 ? -9.088 0.215 7.740 1.00 95.81 101 VAL A CA 1
ATOM 812 C C . VAL A 1 101 ? -10.284 1.103 8.068 1.00 95.81 101 VAL A C 1
ATOM 814 O O . VAL A 1 101 ? -11.420 0.630 8.006 1.00 95.81 101 VAL A O 1
ATOM 817 N N . ASN A 1 102 ? -10.043 2.380 8.376 1.00 95.12 102 ASN A N 1
ATOM 818 C CA . ASN A 1 102 ? -11.079 3.373 8.669 1.00 95.12 102 ASN A CA 1
ATOM 819 C C . ASN A 1 102 ? -12.282 3.263 7.716 1.00 95.12 102 ASN A C 1
ATOM 821 O O . ASN A 1 102 ? -12.134 3.328 6.487 1.00 95.12 102 ASN A O 1
ATOM 825 N N . SER A 1 103 ? -13.477 3.164 8.289 1.00 93.69 103 SER A N 1
ATOM 826 C CA . SER A 1 103 ? -14.744 3.075 7.572 1.00 93.69 103 SER A CA 1
ATOM 827 C C . SER A 1 103 ? -14.928 4.293 6.659 1.00 93.69 103 SER A C 1
ATOM 829 O O . SER A 1 103 ? -14.801 5.450 7.078 1.00 93.69 103 SER A O 1
ATOM 831 N N . GLY A 1 104 ? -15.182 4.026 5.376 1.00 93.25 104 GLY A N 1
ATOM 832 C CA . GLY A 1 104 ? -15.290 5.044 4.326 1.00 93.25 104 GLY A CA 1
ATOM 833 C C . GLY A 1 104 ? -13.983 5.404 3.610 1.00 93.25 104 GLY A C 1
ATOM 834 O O . GLY A 1 104 ? -14.012 6.297 2.764 1.00 93.25 104 GLY A O 1
ATOM 835 N N . SER A 1 105 ? -12.858 4.741 3.907 1.00 94.62 105 SER A N 1
ATOM 836 C CA . SER A 1 105 ? -11.608 4.936 3.151 1.00 94.62 105 SER A CA 1
ATOM 837 C C . SER A 1 105 ? -11.754 4.488 1.698 1.00 94.62 105 SER A C 1
ATOM 839 O O . SER A 1 105 ? -12.487 3.545 1.396 1.00 94.62 105 SER A O 1
ATOM 841 N N . GLN A 1 106 ? -11.040 5.149 0.787 1.00 94.19 106 GLN A N 1
ATOM 842 C CA . GLN A 1 106 ? -11.190 4.930 -0.654 1.00 94.19 106 GLN A CA 1
ATOM 843 C C . GLN A 1 106 ? -9.857 4.605 -1.323 1.00 94.19 106 GLN A C 1
ATOM 845 O O . GLN A 1 106 ? -8.817 5.170 -0.998 1.00 94.19 106 GLN A O 1
ATOM 850 N N . SER A 1 107 ? -9.876 3.691 -2.295 1.00 94.19 107 SER A N 1
ATOM 851 C CA . SER A 1 107 ? -8.686 3.374 -3.091 1.00 94.19 107 SER A CA 1
ATOM 852 C C . SER A 1 107 ? -8.446 4.437 -4.159 1.00 94.19 107 SER A C 1
ATOM 854 O O . SER A 1 107 ? -9.262 4.589 -5.068 1.00 94.19 107 SER A O 1
ATOM 856 N N . LEU A 1 108 ? -7.283 5.082 -4.116 1.00 94.88 108 LEU A N 1
ATOM 857 C CA . LEU A 1 108 ? -6.830 6.033 -5.132 1.00 94.88 108 LEU A CA 1
ATOM 858 C C . LEU A 1 108 ? -6.052 5.345 -6.259 1.00 94.88 108 LEU A C 1
ATOM 860 O O . LEU A 1 108 ? -6.021 5.847 -7.377 1.00 94.88 108 LEU A O 1
ATOM 864 N N . SER A 1 109 ? -5.462 4.173 -6.013 1.00 94.75 109 SER A N 1
ATOM 865 C CA . SER A 1 109 ? -4.795 3.362 -7.041 1.00 94.75 109 SER A CA 1
ATOM 866 C C . SER A 1 109 ? -5.298 1.914 -7.050 1.00 94.75 109 SER A C 1
ATOM 868 O O . SER A 1 109 ? -6.192 1.513 -6.296 1.00 94.75 109 SER A O 1
ATOM 870 N N . ALA A 1 110 ? -4.758 1.097 -7.957 1.00 95.75 110 ALA A N 1
ATOM 871 C CA . ALA A 1 110 ? -4.765 -0.350 -7.752 1.00 95.75 110 ALA A CA 1
ATOM 872 C C . ALA A 1 110 ? -3.757 -0.734 -6.655 1.00 95.75 110 ALA A C 1
ATOM 874 O O . ALA A 1 110 ? -2.877 0.061 -6.319 1.00 95.75 110 ALA A O 1
ATOM 875 N N . SER A 1 111 ? -3.892 -1.945 -6.116 1.00 97.44 111 SER A N 1
ATOM 876 C CA . SER A 1 111 ? -2.912 -2.512 -5.192 1.00 97.44 111 SER A CA 1
ATOM 877 C C . SER A 1 111 ? -1.860 -3.297 -5.963 1.00 97.44 111 SER A C 1
ATOM 879 O O . SER A 1 111 ? -2.189 -4.048 -6.885 1.00 97.44 111 SER A O 1
ATOM 881 N N . TYR A 1 112 ? -0.604 -3.131 -5.575 1.00 97.56 112 TYR A N 1
ATOM 882 C CA . TYR A 1 112 ? 0.543 -3.746 -6.225 1.00 97.56 112 TYR A CA 1
ATOM 883 C C . TYR A 1 112 ? 1.344 -4.555 -5.227 1.00 97.56 112 TYR A C 1
ATOM 885 O O . TYR A 1 112 ? 1.593 -4.094 -4.123 1.00 97.56 112 TYR A O 1
ATOM 893 N N . ARG A 1 113 ? 1.781 -5.737 -5.645 1.00 97.06 113 ARG A N 1
ATOM 894 C CA . ARG A 1 113 ? 2.767 -6.542 -4.946 1.00 97.06 113 ARG A CA 1
ATOM 895 C C . ARG A 1 113 ? 4.129 -6.337 -5.588 1.00 97.06 113 ARG A C 1
ATOM 897 O O . ARG A 1 113 ? 4.275 -6.533 -6.796 1.00 97.06 113 ARG A O 1
ATOM 904 N N . VAL A 1 114 ? 5.107 -5.991 -4.765 1.00 95.69 114 VAL A N 1
ATOM 905 C CA . VAL A 1 114 ? 6.523 -5.944 -5.123 1.00 95.69 114 VAL A CA 1
ATOM 906 C C . VAL A 1 114 ? 7.219 -7.106 -4.434 1.00 95.69 114 VAL A C 1
ATOM 908 O O . VAL A 1 114 ? 7.212 -7.181 -3.206 1.00 95.69 114 VAL A O 1
ATOM 911 N N . GLN A 1 115 ? 7.799 -8.020 -5.213 1.00 94.25 115 GLN A N 1
ATOM 912 C CA . GLN A 1 115 ? 8.555 -9.161 -4.681 1.00 94.25 115 GLN A CA 1
ATOM 913 C C . GLN A 1 115 ? 9.964 -9.181 -5.234 1.00 94.25 115 GLN A C 1
ATOM 915 O O . GLN A 1 115 ? 10.188 -8.871 -6.406 1.00 94.25 115 GLN A O 1
ATOM 920 N N . ILE A 1 116 ? 10.884 -9.640 -4.397 1.00 92.75 116 ILE A N 1
ATOM 921 C CA . ILE A 1 116 ? 12.270 -9.882 -4.763 1.00 92.75 116 ILE A CA 1
ATOM 922 C C . ILE A 1 116 ? 12.487 -11.380 -4.638 1.00 92.75 116 ILE A C 1
ATOM 924 O O . ILE A 1 116 ? 12.217 -11.976 -3.598 1.00 92.75 116 ILE A O 1
ATOM 928 N N . LEU A 1 117 ? 12.898 -11.991 -5.738 1.00 93.69 117 LEU A N 1
ATOM 929 C CA . LEU A 1 117 ? 13.104 -13.420 -5.865 1.00 93.69 117 LEU A CA 1
ATOM 930 C C . LEU A 1 117 ? 14.603 -13.680 -5.929 1.00 93.69 117 LEU A C 1
ATOM 932 O O . LEU A 1 117 ? 15.255 -13.314 -6.910 1.00 93.69 117 LEU A O 1
ATOM 936 N N . ARG A 1 118 ? 15.124 -14.354 -4.908 1.00 91.31 118 ARG A N 1
ATOM 937 C CA . ARG A 1 118 ? 16.499 -14.845 -4.865 1.00 91.31 118 ARG A CA 1
ATOM 938 C C . ARG A 1 118 ? 16.464 -16.352 -4.992 1.00 91.31 118 ARG A C 1
ATOM 940 O O . ARG A 1 118 ? 15.835 -17.021 -4.184 1.00 91.31 118 ARG A O 1
ATOM 947 N N . ASN A 1 119 ? 17.105 -16.896 -6.022 1.00 89.38 119 ASN A N 1
ATOM 948 C CA . ASN A 1 119 ? 17.069 -18.338 -6.294 1.00 89.38 119 ASN A CA 1
ATOM 949 C C . ASN A 1 119 ? 15.633 -18.909 -6.362 1.00 89.38 119 ASN A C 1
ATOM 951 O O . ASN A 1 119 ? 15.390 -20.041 -5.960 1.00 89.38 119 ASN A O 1
ATOM 955 N N . SER A 1 120 ? 14.686 -18.135 -6.907 1.00 88.00 120 SER A N 1
ATOM 956 C CA . SER A 1 120 ? 13.243 -18.449 -6.982 1.00 88.00 120 SER A CA 1
ATOM 957 C C . SER A 1 120 ? 12.470 -18.417 -5.658 1.00 88.00 120 SER A C 1
ATOM 959 O O . SER A 1 120 ? 11.272 -18.695 -5.659 1.00 88.00 120 SER A O 1
ATOM 961 N N . GLU A 1 121 ? 13.101 -18.026 -4.555 1.00 90.12 121 GLU A N 1
ATOM 962 C CA . GLU A 1 121 ? 12.435 -17.823 -3.270 1.00 90.12 121 GLU A CA 1
ATOM 963 C C . GLU A 1 121 ? 12.150 -16.339 -3.046 1.00 90.12 121 GLU A C 1
ATOM 965 O O . GLU A 1 121 ? 12.997 -15.482 -3.306 1.00 90.12 121 GLU A O 1
ATOM 970 N N . SER A 1 122 ? 10.942 -16.028 -2.574 1.00 88.69 122 SER A N 1
ATOM 971 C CA . SER A 1 122 ? 10.573 -14.654 -2.231 1.00 88.69 122 SER A CA 1
ATOM 972 C C . SER A 1 122 ? 11.267 -14.259 -0.936 1.00 88.69 122 SER A C 1
ATOM 974 O O . SER A 1 122 ? 11.060 -14.897 0.093 1.00 88.69 122 SER A O 1
ATOM 976 N N . ILE A 1 123 ? 12.034 -13.176 -0.980 1.00 86.81 123 ILE A N 1
ATOM 977 C CA . ILE A 1 123 ? 12.599 -12.541 0.207 1.00 86.81 123 ILE A CA 1
ATOM 978 C C . ILE A 1 123 ? 11.811 -11.275 0.526 1.00 86.81 123 ILE A C 1
ATOM 980 O O . ILE A 1 123 ? 11.382 -10.553 -0.378 1.00 86.81 123 ILE A O 1
ATOM 984 N N . THR A 1 124 ? 11.621 -11.013 1.815 1.00 80.50 124 THR A N 1
ATOM 985 C CA . THR A 1 124 ? 11.038 -9.758 2.286 1.00 80.50 124 THR A CA 1
ATOM 986 C C . THR A 1 124 ? 12.165 -8.812 2.659 1.00 80.50 124 THR A C 1
ATOM 988 O O . THR A 1 124 ? 12.988 -9.132 3.516 1.00 80.50 124 THR A O 1
ATOM 991 N N . LEU A 1 125 ? 12.191 -7.645 2.027 1.00 79.94 125 LEU A N 1
ATOM 992 C CA . LEU A 1 125 ? 13.091 -6.553 2.360 1.00 79.94 125 LEU A CA 1
ATOM 993 C C . LEU A 1 125 ? 12.290 -5.420 2.990 1.00 79.94 125 LEU A C 1
ATOM 995 O O . LEU A 1 125 ? 11.432 -4.818 2.342 1.00 79.94 125 LEU A O 1
ATOM 999 N N . GLU A 1 126 ? 12.598 -5.124 4.248 1.00 70.50 126 GLU A N 1
ATOM 1000 C CA . GLU A 1 126 ? 12.321 -3.816 4.827 1.00 70.50 126 GLU A CA 1
ATOM 1001 C C . GLU A 1 126 ? 13.523 -2.932 4.521 1.00 70.50 126 GLU A C 1
ATOM 1003 O O . GLU A 1 126 ? 14.660 -3.265 4.855 1.00 70.50 126 GLU A O 1
ATOM 1008 N N . SER A 1 127 ? 13.274 -1.849 3.800 1.00 65.06 127 SER A N 1
ATOM 1009 C CA . SER A 1 127 ? 14.313 -0.962 3.300 1.00 65.06 127 SER A CA 1
ATOM 1010 C C . SER A 1 127 ? 14.097 0.450 3.838 1.00 65.06 127 SER A C 1
ATOM 1012 O O . SER A 1 127 ? 13.082 0.732 4.478 1.00 65.06 127 SER A O 1
ATOM 1014 N N . THR A 1 128 ? 15.084 1.317 3.631 1.00 65.81 128 THR A N 1
ATOM 1015 C CA . THR A 1 128 ? 14.967 2.725 3.988 1.00 65.81 128 THR A CA 1
ATOM 1016 C C . THR A 1 128 ? 13.995 3.433 3.055 1.00 65.81 128 THR A C 1
ATOM 1018 O O . THR A 1 128 ? 13.558 2.892 2.037 1.00 65.81 128 THR A O 1
ATOM 1021 N N . LYS A 1 129 ? 13.699 4.677 3.419 1.00 73.19 129 LYS A N 1
ATOM 1022 C CA . LYS A 1 129 ? 12.895 5.586 2.623 1.00 73.19 129 LYS A CA 1
ATOM 1023 C C . LYS A 1 129 ? 13.370 5.655 1.168 1.00 73.19 129 LYS A C 1
ATOM 1025 O O . LYS A 1 129 ? 14.576 5.710 0.932 1.00 73.19 129 LYS A O 1
ATOM 1030 N N . ASP A 1 130 ? 12.419 5.705 0.239 1.00 71.62 130 ASP A N 1
ATOM 1031 C CA . ASP A 1 130 ? 12.633 5.891 -1.204 1.00 71.62 130 ASP A CA 1
ATOM 1032 C C . ASP A 1 130 ? 13.303 4.693 -1.911 1.00 71.62 130 ASP A C 1
ATOM 1034 O O . ASP A 1 130 ? 13.958 4.847 -2.944 1.00 71.62 130 ASP A O 1
ATOM 1038 N N . PHE A 1 131 ? 13.091 3.474 -1.402 1.00 88.69 131 PHE A N 1
ATOM 1039 C CA . PHE A 1 131 ? 13.611 2.235 -1.995 1.00 88.69 131 PHE A CA 1
ATOM 1040 C C . PHE A 1 131 ? 13.250 2.071 -3.480 1.00 88.69 131 PHE A C 1
ATOM 1042 O O . PHE A 1 131 ? 14.081 1.646 -4.282 1.00 88.69 131 PHE A O 1
ATOM 1049 N N . ALA A 1 132 ? 12.010 2.362 -3.864 1.00 92.94 132 ALA A N 1
ATOM 1050 C CA . ALA A 1 132 ? 11.577 2.300 -5.257 1.00 92.94 132 ALA A CA 1
ATOM 1051 C C . ALA A 1 132 ? 10.398 3.242 -5.508 1.00 92.94 132 ALA A C 1
ATOM 1053 O O . ALA A 1 132 ? 9.772 3.741 -4.579 1.00 92.94 132 ALA A O 1
ATOM 1054 N N . THR A 1 133 ? 10.074 3.483 -6.777 1.00 95.19 133 THR A N 1
ATOM 1055 C CA . THR A 1 133 ? 8.935 4.321 -7.181 1.00 95.19 133 THR A CA 1
ATOM 1056 C C . THR A 1 133 ? 7.965 3.524 -8.042 1.00 95.19 133 THR A C 1
ATOM 1058 O O . THR A 1 133 ? 8.363 2.936 -9.047 1.00 95.19 133 THR A O 1
ATOM 1061 N N . ILE A 1 134 ? 6.679 3.527 -7.689 1.00 96.31 134 ILE A N 1
ATOM 1062 C CA . ILE A 1 134 ? 5.619 2.933 -8.511 1.00 96.31 134 ILE A CA 1
ATOM 1063 C C . ILE A 1 134 ? 5.002 4.013 -9.401 1.00 96.31 134 ILE A C 1
ATOM 1065 O O . ILE A 1 134 ? 4.553 5.046 -8.915 1.00 96.31 134 ILE A O 1
ATOM 1069 N N . TYR A 1 135 ? 4.900 3.734 -10.699 1.00 95.19 135 TYR A N 1
ATOM 1070 C CA . TYR A 1 135 ? 4.166 4.513 -11.695 1.00 95.19 135 TYR A CA 1
ATOM 1071 C C . TYR A 1 135 ? 2.887 3.780 -12.053 1.00 95.19 135 TYR A C 1
ATOM 1073 O O . TYR A 1 135 ? 2.932 2.694 -12.635 1.00 95.19 135 TYR A O 1
ATOM 1081 N N . SER A 1 136 ? 1.737 4.372 -11.745 1.00 94.56 136 SER A N 1
ATOM 1082 C CA . SER A 1 136 ? 0.463 3.692 -11.960 1.00 94.56 136 SER A CA 1
ATOM 1083 C C . SER A 1 136 ? -0.677 4.631 -12.325 1.00 94.56 136 SER A C 1
ATOM 1085 O O . SER A 1 136 ? -0.576 5.855 -12.224 1.00 94.56 136 SER A O 1
ATOM 1087 N N . ASN A 1 137 ? -1.779 4.031 -12.776 1.00 92.44 137 ASN A N 1
ATOM 1088 C CA . ASN A 1 137 ? -3.033 4.746 -12.961 1.00 92.44 137 ASN A CA 1
ATOM 1089 C C . ASN A 1 137 ? -3.668 5.097 -11.608 1.00 92.44 137 ASN A C 1
ATOM 1091 O O . ASN A 1 137 ? -3.743 4.257 -10.707 1.00 92.44 137 ASN A O 1
ATOM 1095 N N . VAL A 1 138 ? -4.207 6.310 -11.529 1.00 92.31 138 VAL A N 1
ATOM 1096 C CA . VAL A 1 138 ? -5.053 6.782 -10.431 1.00 92.31 138 VAL A CA 1
ATOM 1097 C C . VAL A 1 138 ? -6.514 6.531 -10.801 1.00 92.31 138 VAL A C 1
ATOM 1099 O O . VAL A 1 138 ? -6.921 6.688 -11.956 1.00 92.31 138 VAL A O 1
ATOM 1102 N N . LYS A 1 139 ? -7.305 6.088 -9.827 1.00 86.81 139 LYS A N 1
ATOM 1103 C CA . LYS A 1 139 ? -8.746 5.880 -9.957 1.00 86.81 139 LYS A CA 1
ATOM 1104 C C . LYS A 1 139 ? -9.469 7.209 -9.744 1.00 86.81 139 LYS A C 1
ATOM 1106 O O . LYS A 1 139 ? -9.212 7.899 -8.767 1.00 86.81 139 LYS A O 1
ATOM 1111 N N . GLY A 1 140 ? -10.415 7.522 -10.629 1.00 76.88 140 GLY A N 1
ATOM 1112 C CA . GLY A 1 140 ? -11.285 8.697 -10.511 1.00 76.88 140 GLY A CA 1
ATOM 1113 C C . GLY A 1 140 ? -10.559 10.043 -10.638 1.00 76.88 140 GLY A C 1
ATOM 1114 O O . GLY A 1 140 ? -9.397 10.109 -11.023 1.00 76.88 140 GLY A O 1
ATOM 1115 N N . ASN A 1 141 ? -11.275 11.122 -10.312 1.00 70.25 141 ASN A N 1
ATOM 1116 C CA . ASN A 1 141 ? -10.766 12.500 -10.320 1.00 70.25 141 ASN A CA 1
ATOM 1117 C C . ASN A 1 141 ? -10.466 12.974 -8.887 1.00 70.25 141 ASN A C 1
ATOM 1119 O O . ASN A 1 141 ? -10.901 14.052 -8.480 1.00 70.25 141 ASN A O 1
ATOM 1123 N N . HIS A 1 142 ? -9.803 12.135 -8.093 1.00 71.00 142 HIS A N 1
ATOM 1124 C CA . HIS A 1 142 ? -9.501 12.449 -6.697 1.00 71.00 142 HIS A CA 1
ATOM 1125 C C . HIS A 1 142 ? -8.280 13.365 -6.591 1.00 71.00 142 HIS A C 1
ATOM 1127 O O . HIS A 1 142 ? -7.345 13.286 -7.390 1.00 71.00 142 HIS A O 1
ATOM 1133 N N . SER A 1 143 ? -8.286 14.238 -5.583 1.00 79.12 143 SER A N 1
ATOM 1134 C CA . SER A 1 143 ? -7.103 15.016 -5.221 1.00 79.12 143 SER A CA 1
ATOM 1135 C C . SER A 1 143 ? -6.070 14.099 -4.571 1.00 79.12 143 SER A C 1
ATOM 1137 O O . SER A 1 143 ? -6.396 13.354 -3.652 1.00 79.12 143 SER A O 1
ATOM 1139 N N . LEU A 1 144 ? -4.815 14.179 -5.011 1.00 86.81 144 LEU A N 1
ATOM 1140 C CA . LEU A 1 144 ? -3.715 13.404 -4.426 1.00 86.81 144 LEU A CA 1
ATOM 1141 C C . LEU A 1 144 ? -3.124 14.054 -3.164 1.00 86.81 144 LEU A C 1
ATOM 1143 O O . LEU A 1 144 ? -2.245 13.471 -2.540 1.00 86.81 144 LEU A O 1
ATOM 1147 N N . ASN A 1 145 ? -3.604 15.239 -2.766 1.00 86.38 145 ASN A N 1
ATOM 1148 C CA . ASN A 1 145 ? -3.047 15.992 -1.635 1.00 86.38 145 ASN A CA 1
ATOM 1149 C C . ASN A 1 145 ? -3.229 15.286 -0.282 1.00 86.38 145 ASN A C 1
ATOM 1151 O O . ASN A 1 145 ? -2.437 15.513 0.625 1.00 86.38 145 ASN A O 1
ATOM 1155 N N . ASN A 1 146 ? -4.259 14.445 -0.159 1.00 88.06 146 ASN A N 1
ATOM 1156 C CA . ASN A 1 146 ? -4.572 13.689 1.056 1.00 88.06 146 ASN A CA 1
ATOM 1157 C C . ASN A 1 146 ? -4.286 12.188 0.883 1.00 88.06 146 ASN A C 1
ATOM 1159 O O . ASN A 1 146 ? -4.846 11.360 1.599 1.00 88.06 146 ASN A O 1
ATOM 1163 N N . ALA A 1 147 ? -3.471 11.820 -0.110 1.00 93.94 147 ALA A N 1
ATOM 1164 C CA . ALA A 1 147 ? -3.135 10.428 -0.345 1.00 93.94 147 ALA A CA 1
ATOM 1165 C C . ALA A 1 147 ? -2.267 9.883 0.797 1.00 93.94 147 ALA A C 1
ATOM 1167 O O . ALA A 1 147 ? -1.302 10.510 1.235 1.00 93.94 147 ALA A O 1
ATOM 1168 N N . SER A 1 148 ? -2.590 8.677 1.238 1.00 95.00 148 SER A N 1
ATOM 1169 C CA . SER A 1 148 ? 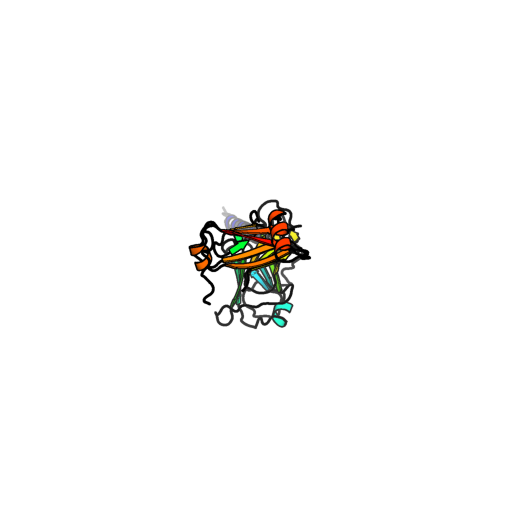-1.767 7.864 2.122 1.00 95.00 148 SER A CA 1
ATOM 1170 C C . SER A 1 148 ? -1.280 6.629 1.373 1.00 95.00 148 SER A C 1
ATOM 1172 O O . SER A 1 148 ? -1.990 6.086 0.522 1.00 95.00 148 SER A O 1
ATOM 1174 N N . LEU A 1 149 ? -0.068 6.184 1.686 1.00 95.44 149 LEU A N 1
ATOM 1175 C CA . LEU A 1 149 ? 0.480 4.927 1.209 1.00 95.44 149 LEU A CA 1
ATOM 1176 C C . LEU A 1 149 ? 0.076 3.843 2.201 1.00 95.44 149 LEU A C 1
ATOM 1178 O O . LEU A 1 149 ? 0.637 3.757 3.289 1.00 95.44 149 LEU A O 1
ATOM 1182 N N . LEU A 1 150 ? -0.890 3.015 1.821 1.00 96.31 150 LEU A N 1
ATOM 1183 C CA . LEU A 1 150 ? -1.207 1.795 2.546 1.00 96.31 150 LEU A CA 1
ATOM 1184 C C . LEU A 1 150 ? -0.197 0.718 2.145 1.00 96.31 150 LEU A C 1
ATOM 1186 O O . LEU A 1 150 ? -0.029 0.435 0.956 1.00 96.31 150 LEU A O 1
ATOM 1190 N N . SER A 1 151 ? 0.458 0.106 3.127 1.00 94.94 151 SER A N 1
ATOM 1191 C CA . SER A 1 151 ? 1.461 -0.936 2.924 1.00 94.94 151 SER A CA 1
ATOM 1192 C C . SER A 1 151 ? 1.176 -2.164 3.788 1.00 94.94 151 SER A C 1
ATOM 1194 O O . SER A 1 151 ? 0.738 -2.060 4.930 1.00 94.94 151 SER A O 1
ATOM 1196 N N . LEU A 1 152 ? 1.404 -3.352 3.234 1.00 93.81 152 LEU A N 1
ATOM 1197 C CA . LEU A 1 152 ? 1.350 -4.629 3.938 1.00 93.81 152 LEU A CA 1
ATOM 1198 C C . LEU A 1 152 ? 2.618 -5.409 3.596 1.00 93.81 152 LEU A C 1
ATOM 1200 O O . LEU A 1 152 ? 2.728 -6.000 2.520 1.00 93.81 152 LEU A O 1
ATOM 1204 N N . ARG A 1 153 ? 3.573 -5.394 4.526 1.00 87.38 153 ARG A N 1
ATOM 1205 C CA . ARG A 1 153 ? 4.840 -6.139 4.427 1.00 87.38 153 ARG A CA 1
ATOM 1206 C C . ARG A 1 153 ? 4.796 -7.330 5.383 1.00 87.38 153 ARG A C 1
ATOM 1208 O O . ARG A 1 153 ? 4.508 -8.446 4.965 1.00 87.38 153 ARG A O 1
ATOM 1215 N N . TYR A 1 154 ? 4.962 -7.052 6.675 1.00 84.94 154 TYR A N 1
ATOM 1216 C CA . TYR A 1 154 ? 4.621 -7.954 7.783 1.00 84.94 154 TYR A CA 1
ATOM 1217 C C . TYR A 1 154 ? 3.349 -7.495 8.493 1.00 84.94 154 TYR A C 1
ATOM 1219 O O . TYR A 1 154 ? 2.467 -8.289 8.821 1.00 84.94 154 TYR A O 1
ATOM 1227 N N . THR A 1 155 ? 3.261 -6.185 8.679 1.00 89.44 155 THR A N 1
ATOM 1228 C CA . THR A 1 155 ? 2.198 -5.479 9.369 1.00 89.44 155 THR A CA 1
ATOM 1229 C C . THR A 1 155 ? 1.511 -4.515 8.408 1.00 89.44 155 THR A C 1
ATOM 1231 O O . THR A 1 155 ? 2.160 -3.921 7.542 1.00 89.44 155 THR A O 1
ATOM 1234 N N . LEU A 1 156 ? 0.190 -4.382 8.532 1.00 94.31 156 LEU A N 1
ATOM 1235 C CA . LEU A 1 156 ? -0.574 -3.349 7.834 1.00 94.31 156 LEU A CA 1
ATOM 1236 C C . LEU A 1 156 ? -0.188 -1.973 8.390 1.00 94.31 156 LEU A C 1
ATOM 1238 O O . LEU A 1 156 ? -0.264 -1.762 9.596 1.00 94.31 156 LEU A O 1
ATOM 1242 N N . ASN A 1 157 ? 0.216 -1.049 7.532 1.00 93.94 157 ASN A N 1
ATOM 1243 C CA . ASN A 1 157 ? 0.643 0.289 7.923 1.00 93.94 157 ASN A CA 1
ATOM 1244 C C . ASN A 1 157 ? 0.145 1.331 6.914 1.00 93.94 157 ASN A C 1
ATOM 1246 O O . ASN A 1 157 ? -0.095 1.001 5.751 1.00 93.94 157 ASN A O 1
ATOM 1250 N N . ALA A 1 158 ? 0.021 2.584 7.345 1.00 94.44 158 ALA A N 1
ATOM 1251 C CA . ALA A 1 158 ? -0.266 3.715 6.477 1.00 94.44 158 ALA A CA 1
ATOM 1252 C C . ALA A 1 158 ? 0.575 4.930 6.863 1.00 94.44 158 ALA A C 1
ATOM 1254 O O . ALA A 1 158 ? 0.816 5.191 8.039 1.00 94.44 158 ALA A O 1
ATOM 1255 N N . GLU A 1 159 ? 0.977 5.699 5.860 1.00 93.44 159 GLU A N 1
ATOM 1256 C CA . GLU A 1 159 ? 1.703 6.953 6.042 1.00 93.44 159 GLU A CA 1
ATOM 1257 C C . GLU A 1 159 ? 1.302 7.979 4.977 1.00 93.44 159 GLU A C 1
ATOM 1259 O O . GLU A 1 159 ? 0.765 7.594 3.933 1.00 93.44 159 GLU A O 1
ATOM 1264 N N . PRO A 1 160 ? 1.542 9.285 5.186 1.00 93.25 160 PRO A N 1
ATOM 1265 C CA . PRO A 1 160 ? 1.279 10.287 4.162 1.00 93.25 160 PRO A CA 1
ATOM 1266 C C . PRO A 1 160 ? 2.135 10.018 2.920 1.00 93.25 160 PRO A C 1
ATOM 1268 O O . PRO A 1 160 ? 3.353 9.872 3.017 1.00 93.25 160 PRO A O 1
ATOM 1271 N N . ALA A 1 161 ? 1.512 9.989 1.743 1.00 92.56 161 ALA A N 1
ATOM 1272 C CA . ALA A 1 161 ? 2.211 9.708 0.498 1.00 92.56 161 ALA A CA 1
ATOM 1273 C C . ALA A 1 161 ? 2.524 10.995 -0.267 1.00 92.56 161 ALA A C 1
ATOM 1275 O O . ALA A 1 161 ? 1.627 11.750 -0.645 1.00 92.56 161 ALA A O 1
ATOM 1276 N N . LEU A 1 162 ? 3.800 11.201 -0.594 1.00 90.69 162 LEU A N 1
ATOM 1277 C CA . LEU A 1 162 ? 4.203 12.225 -1.556 1.00 90.69 162 LEU A CA 1
ATOM 1278 C C . LEU A 1 162 ? 3.910 11.724 -2.974 1.00 90.69 162 LEU A C 1
ATOM 1280 O O . LEU A 1 162 ? 4.720 11.040 -3.597 1.00 90.69 162 LEU A O 1
ATOM 1284 N N . CYS A 1 163 ? 2.723 12.060 -3.472 1.00 90.69 163 CYS A N 1
ATOM 1285 C CA . CYS A 1 163 ? 2.257 11.649 -4.791 1.00 90.69 163 CYS A CA 1
ATOM 1286 C C . CYS A 1 163 ? 2.356 12.805 -5.782 1.00 90.69 163 CYS A C 1
ATOM 1288 O O . CYS A 1 163 ? 1.825 13.887 -5.538 1.00 90.69 163 CYS A O 1
ATOM 1290 N N . THR A 1 164 ? 2.966 12.563 -6.942 1.00 90.75 164 THR A N 1
ATOM 1291 C CA . THR A 1 164 ? 2.970 13.543 -8.036 1.00 90.75 164 THR A CA 1
ATOM 1292 C C . THR A 1 164 ? 2.192 12.997 -9.222 1.00 90.75 164 THR A C 1
ATOM 1294 O O . THR A 1 164 ? 2.518 11.944 -9.775 1.00 90.75 164 THR A O 1
ATOM 1297 N N . GLY A 1 165 ? 1.138 13.719 -9.605 1.00 90.12 165 GLY A N 1
ATOM 1298 C CA . GLY A 1 165 ? 0.343 13.411 -10.787 1.00 90.12 165 GLY A CA 1
ATOM 1299 C C . GLY A 1 165 ? 1.072 13.784 -12.079 1.00 90.12 165 GLY A C 1
ATOM 1300 O O . GLY A 1 165 ? 1.770 14.795 -12.143 1.00 90.12 165 GLY A O 1
ATOM 1301 N N . TYR A 1 166 ? 0.885 12.986 -13.125 1.00 89.12 166 TYR A N 1
ATOM 1302 C CA . TYR A 1 166 ? 1.350 13.287 -14.477 1.00 89.12 166 TYR A CA 1
ATOM 1303 C C . TYR A 1 166 ? 0.399 12.692 -15.519 1.00 89.12 166 TYR A C 1
ATOM 1305 O O . TYR A 1 166 ? -0.370 11.762 -15.261 1.00 89.12 166 TYR A O 1
ATOM 1313 N N . GLY A 1 167 ? 0.433 13.249 -16.729 1.00 83.06 167 GLY A N 1
ATOM 1314 C CA . GLY A 1 167 ? -0.537 12.888 -17.759 1.00 83.06 167 GLY A CA 1
ATOM 1315 C C . GLY A 1 167 ? -1.973 13.175 -17.303 1.00 83.06 167 GLY A C 1
ATOM 1316 O O . GLY A 1 167 ? -2.217 14.121 -16.560 1.00 83.06 167 GLY A O 1
ATOM 1317 N N . LYS A 1 168 ? -2.941 12.382 -17.781 1.00 79.19 168 LYS A N 1
ATOM 1318 C CA . LYS A 1 168 ? -4.362 12.597 -17.454 1.00 79.19 168 LYS A CA 1
ATOM 1319 C C . LYS A 1 168 ? -4.804 11.915 -16.157 1.00 79.19 168 LYS A C 1
ATOM 1321 O O . LYS A 1 168 ? -5.510 12.548 -15.396 1.00 79.19 168 LYS A O 1
ATOM 1326 N N . ASN A 1 169 ? -4.389 10.668 -15.914 1.00 88.31 169 ASN A N 1
ATOM 1327 C CA . ASN A 1 169 ? -4.870 9.837 -14.796 1.00 88.31 169 ASN A CA 1
ATOM 1328 C C . ASN A 1 169 ? -3.749 8.958 -14.221 1.00 88.31 169 ASN A C 1
ATOM 1330 O O . ASN A 1 169 ? -3.955 7.771 -13.966 1.00 88.31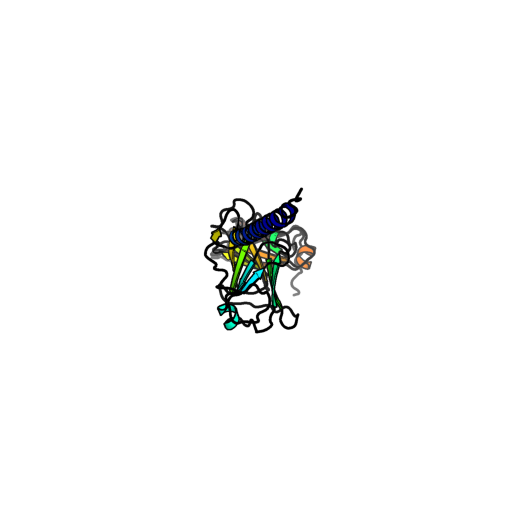 169 ASN A O 1
ATOM 1334 N N . ARG A 1 170 ? -2.530 9.486 -14.105 1.00 91.50 170 ARG A N 1
ATOM 1335 C CA . ARG A 1 170 ? -1.395 8.729 -13.574 1.00 91.50 170 ARG A CA 1
ATOM 1336 C C . ARG A 1 170 ? -0.709 9.503 -12.472 1.00 91.50 170 ARG A C 1
ATOM 1338 O O . ARG A 1 170 ? -0.743 10.729 -12.440 1.00 91.50 170 ARG A O 1
ATOM 1345 N N . ALA A 1 171 ? -0.095 8.760 -11.572 1.00 92.75 171 ALA A N 1
ATOM 1346 C CA . ALA A 1 171 ? 0.735 9.308 -10.524 1.00 92.75 171 ALA A CA 1
ATOM 1347 C C . ALA A 1 171 ? 1.912 8.383 -10.269 1.00 92.75 171 ALA A C 1
ATOM 1349 O O . ALA A 1 171 ? 1.910 7.209 -10.667 1.00 92.75 171 ALA A O 1
ATOM 1350 N N . TYR A 1 172 ? 2.922 8.944 -9.624 1.00 93.50 172 TYR A N 1
ATOM 1351 C CA . TYR A 1 172 ? 3.989 8.166 -9.037 1.00 93.50 172 TYR A CA 1
ATOM 1352 C C . TYR A 1 172 ? 4.125 8.460 -7.552 1.00 93.50 172 TYR A C 1
ATOM 1354 O O . TYR A 1 172 ? 3.811 9.565 -7.098 1.00 93.50 172 TYR A O 1
ATOM 1362 N N . PHE A 1 173 ? 4.564 7.443 -6.822 1.00 94.06 173 PHE A N 1
ATOM 1363 C CA . PHE A 1 173 ? 4.766 7.476 -5.381 1.00 94.06 173 PHE A CA 1
ATOM 1364 C C . PHE A 1 173 ? 5.898 6.523 -4.994 1.00 94.06 173 PHE A C 1
ATOM 1366 O O . PHE A 1 173 ? 6.079 5.474 -5.624 1.00 94.06 173 PHE A O 1
ATOM 1373 N N . GLY A 1 174 ? 6.669 6.922 -3.984 1.00 93.56 174 GLY A N 1
ATOM 1374 C CA . GLY A 1 174 ? 7.727 6.103 -3.404 1.00 93.56 174 GLY A CA 1
ATOM 1375 C C . GLY A 1 174 ? 7.160 4.952 -2.575 1.00 93.56 174 GLY A C 1
ATOM 1376 O O . GLY A 1 174 ? 6.034 5.032 -2.082 1.00 93.56 174 GLY A O 1
ATOM 1377 N N . ILE A 1 175 ? 7.937 3.883 -2.446 1.00 93.19 175 ILE A N 1
ATOM 1378 C CA . ILE A 1 175 ? 7.687 2.760 -1.545 1.00 93.19 175 ILE A CA 1
ATOM 1379 C C . ILE A 1 175 ? 8.980 2.383 -0.829 1.00 93.19 175 ILE A C 1
ATOM 1381 O O . ILE A 1 175 ? 10.066 2.530 -1.393 1.00 93.19 175 ILE A O 1
ATOM 1385 N N . ASP A 1 176 ? 8.829 1.794 0.355 1.00 88.81 176 ASP A N 1
ATOM 1386 C CA . ASP A 1 176 ? 9.938 1.420 1.229 1.00 88.81 176 ASP A CA 1
ATOM 1387 C C . ASP A 1 176 ? 10.021 -0.111 1.350 1.00 88.81 176 ASP A C 1
ATOM 1389 O O . ASP A 1 176 ? 9.478 -0.737 2.266 1.00 88.81 176 ASP A O 1
ATOM 1393 N N . GLY A 1 177 ? 10.690 -0.743 0.385 1.00 89.38 177 GLY A N 1
ATOM 1394 C CA . GLY A 1 177 ? 10.945 -2.184 0.353 1.00 89.38 177 GLY A CA 1
ATOM 1395 C C . GLY A 1 177 ? 9.926 -3.010 -0.442 1.00 89.38 177 GLY A C 1
ATOM 1396 O O . GLY A 1 177 ? 9.293 -2.535 -1.384 1.00 89.38 177 GLY A O 1
ATOM 1397 N N . SER A 1 178 ? 9.805 -4.290 -0.082 1.00 91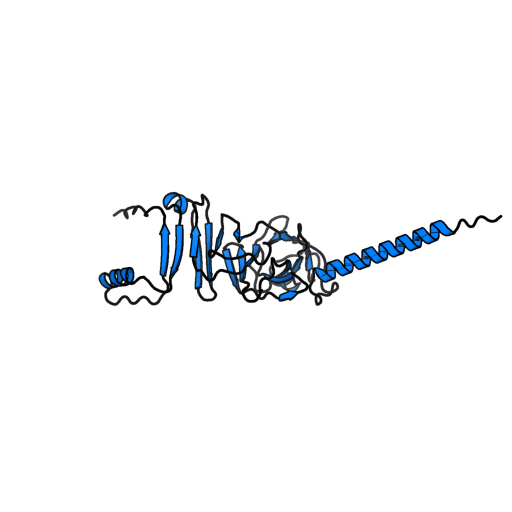.38 178 SER A N 1
ATOM 1398 C CA . SER A 1 178 ? 8.925 -5.271 -0.738 1.00 91.38 178 SER A CA 1
ATOM 1399 C C . SER A 1 178 ? 7.653 -5.530 0.070 1.00 91.38 178 SER A C 1
ATOM 1401 O O . SER A 1 178 ? 7.704 -5.531 1.298 1.00 91.38 178 SER A O 1
ATOM 1403 N N . GLY A 1 179 ? 6.547 -5.853 -0.596 1.00 94.12 179 GLY A N 1
ATOM 1404 C CA . GLY A 1 179 ? 5.249 -6.099 0.034 1.00 94.12 179 GLY A CA 1
ATOM 1405 C C . GLY A 1 179 ? 4.096 -5.704 -0.879 1.00 94.12 179 GLY A C 1
ATOM 1406 O O . GLY A 1 179 ? 4.282 -5.553 -2.089 1.00 94.12 179 GLY A O 1
ATOM 1407 N N . ASP A 1 180 ? 2.914 -5.529 -0.296 1.00 96.31 180 ASP A N 1
ATOM 1408 C CA . ASP A 1 180 ? 1.742 -5.012 -0.995 1.00 96.31 180 ASP A CA 1
ATOM 1409 C C . ASP A 1 180 ? 1.552 -3.526 -0.686 1.00 96.31 180 ASP A C 1
ATOM 1411 O O . ASP A 1 180 ? 1.623 -3.120 0.470 1.00 96.31 180 ASP A O 1
ATOM 1415 N N . PHE A 1 181 ? 1.289 -2.724 -1.713 1.00 96.38 181 PHE A N 1
ATOM 1416 C CA . PHE A 1 181 ? 1.196 -1.271 -1.626 1.00 96.38 181 PHE A CA 1
ATOM 1417 C C . PHE A 1 181 ? -0.019 -0.749 -2.388 1.00 96.38 181 PHE A C 1
ATOM 1419 O O . PHE A 1 181 ? -0.362 -1.258 -3.461 1.00 96.38 181 PHE A O 1
ATOM 1426 N N . ALA A 1 182 ? -0.651 0.298 -1.871 1.00 96.25 182 ALA A N 1
ATOM 1427 C CA . ALA A 1 182 ? -1.717 1.019 -2.553 1.00 96.25 182 ALA A CA 1
ATOM 1428 C C . ALA A 1 182 ? -1.774 2.477 -2.094 1.00 96.25 182 ALA A C 1
ATOM 1430 O O . ALA A 1 182 ? -1.539 2.768 -0.926 1.00 96.25 182 ALA A O 1
ATOM 1431 N N . LEU A 1 183 ? -2.163 3.382 -2.991 1.00 96.19 183 LEU A N 1
ATOM 1432 C CA . LEU A 1 183 ? -2.592 4.716 -2.592 1.00 96.19 183 LEU A CA 1
ATOM 1433 C C . LEU A 1 183 ? -4.050 4.678 -2.156 1.00 96.19 183 LEU A C 1
ATOM 1435 O O . LEU A 1 183 ? -4.919 4.176 -2.881 1.00 96.19 183 LEU A O 1
ATOM 1439 N N . THR A 1 184 ? -4.316 5.258 -0.996 1.00 95.56 184 THR A N 1
ATOM 1440 C CA . THR A 1 184 ? -5.644 5.338 -0.394 1.00 95.56 184 THR A CA 1
ATOM 1441 C C . THR A 1 184 ? -5.903 6.733 0.148 1.00 95.56 184 THR A C 1
ATOM 1443 O O . THR A 1 184 ? -5.000 7.390 0.650 1.00 95.56 184 THR A O 1
ATOM 1446 N N . GLU A 1 185 ? -7.147 7.180 0.079 1.00 94.44 185 GLU A N 1
ATOM 1447 C CA . GLU A 1 185 ? -7.633 8.314 0.854 1.00 94.44 185 GLU A CA 1
ATOM 1448 C C . GLU A 1 185 ? -8.213 7.748 2.149 1.00 94.44 185 GLU A C 1
ATOM 1450 O O . GLU A 1 185 ? -9.247 7.071 2.134 1.00 94.44 185 GLU A O 1
ATOM 1455 N N . MET A 1 186 ? -7.495 7.950 3.254 1.00 93.94 186 MET A N 1
ATOM 1456 C CA . MET A 1 186 ? -7.897 7.437 4.562 1.00 93.94 186 MET A CA 1
ATOM 1457 C C . MET A 1 186 ? -9.014 8.313 5.126 1.00 93.94 186 MET A C 1
ATOM 1459 O O . MET A 1 186 ? -8.888 9.535 5.201 1.00 93.94 186 MET A O 1
ATOM 1463 N N . SER A 1 187 ? -10.128 7.688 5.502 1.00 92.69 187 SER A N 1
ATOM 1464 C CA . SER A 1 187 ? -11.277 8.397 6.066 1.00 92.69 187 SER A CA 1
ATOM 1465 C C . SER A 1 187 ? -10.915 9.046 7.401 1.00 92.69 187 SER A C 1
ATOM 1467 O O . SER A 1 187 ? -10.339 8.395 8.267 1.00 92.69 187 SER A O 1
ATOM 1469 N N . ALA A 1 188 ? -11.323 10.297 7.620 1.00 89.00 188 ALA A N 1
ATOM 1470 C CA . ALA A 1 188 ? -11.170 10.960 8.920 1.00 89.00 188 ALA A CA 1
ATOM 1471 C C . ALA A 1 188 ? -12.032 10.322 10.030 1.00 89.00 188 ALA A C 1
ATOM 1473 O O . ALA A 1 188 ? -11.856 10.621 11.208 1.00 89.00 188 ALA A O 1
ATOM 1474 N N . ASN A 1 189 ? -12.980 9.452 9.667 1.00 90.38 189 ASN A N 1
ATOM 1475 C CA . ASN A 1 189 ? -13.772 8.690 10.622 1.00 90.38 189 ASN A CA 1
ATOM 1476 C C . ASN A 1 189 ? -12.926 7.548 11.209 1.00 90.38 189 ASN A C 1
ATOM 1478 O O . ASN A 1 189 ? -12.786 6.499 10.577 1.00 90.38 189 ASN A O 1
ATOM 1482 N N . LEU A 1 190 ? -12.374 7.745 12.411 1.00 92.06 190 LEU A N 1
ATOM 1483 C CA . LEU A 1 190 ? -11.586 6.750 13.152 1.00 92.06 190 LEU A CA 1
ATOM 1484 C C . LEU A 1 190 ? -12.474 5.635 13.734 1.00 92.06 190 LEU A C 1
ATOM 1486 O O . LEU A 1 190 ? -12.599 5.465 14.948 1.00 92.06 190 LEU A O 1
ATOM 1490 N N . ARG A 1 191 ? -13.109 4.884 12.834 1.00 94.38 191 ARG A N 1
ATOM 1491 C CA . ARG A 1 191 ? -14.035 3.791 13.115 1.00 94.38 191 ARG A CA 1
ATOM 1492 C C . ARG A 1 191 ? -13.720 2.585 12.239 1.00 94.38 191 ARG A C 1
ATOM 1494 O O . ARG A 1 191 ? -13.557 2.734 11.032 1.00 94.38 191 ARG A O 1
ATOM 1501 N N . LEU A 1 192 ? -13.692 1.401 12.835 1.00 93.88 192 LEU A N 1
ATOM 1502 C CA . LEU A 1 192 ? -13.679 0.112 12.151 1.00 93.88 192 LEU A CA 1
ATOM 1503 C C . LEU A 1 192 ? -15.036 -0.554 12.331 1.00 93.88 192 LEU A C 1
ATOM 1505 O O . LEU A 1 192 ? -15.533 -0.632 13.452 1.00 93.88 192 LEU A O 1
ATOM 1509 N N . ASP A 1 193 ? -15.581 -1.067 11.234 1.00 91.56 193 ASP A N 1
ATOM 1510 C CA . ASP A 1 193 ? -16.775 -1.907 11.224 1.00 91.56 193 ASP A CA 1
ATOM 1511 C C . ASP A 1 193 ? -16.358 -3.314 10.788 1.00 91.56 193 ASP A C 1
ATOM 1513 O O . ASP A 1 193 ? -15.999 -3.539 9.629 1.00 91.56 193 ASP A O 1
ATOM 1517 N N . LEU A 1 194 ? -16.349 -4.258 11.727 1.00 91.50 194 LEU A N 1
ATOM 1518 C CA . LEU A 1 194 ? -15.920 -5.634 11.501 1.00 91.50 194 LEU A CA 1
ATOM 1519 C C . LEU A 1 194 ? -17.141 -6.542 11.580 1.00 91.50 194 LEU A C 1
ATOM 1521 O O . LEU A 1 194 ? -17.659 -6.808 12.659 1.00 91.50 194 LEU A O 1
ATOM 1525 N N . GLN A 1 195 ? -17.597 -6.996 10.420 1.00 87.69 195 GLN A N 1
ATOM 1526 C CA . GLN A 1 195 ? -18.722 -7.921 10.306 1.00 87.69 195 GLN A CA 1
ATOM 1527 C C . GLN A 1 195 ? -18.202 -9.352 10.284 1.00 87.69 195 GLN A C 1
ATOM 1529 O O . GLN A 1 195 ? -17.308 -9.613 9.484 1.00 87.69 195 GLN A O 1
ATOM 1534 N N . ASP A 1 196 ? -18.744 -10.215 11.147 1.00 73.50 196 ASP A N 1
ATOM 1535 C CA . ASP A 1 196 ? -18.430 -11.646 11.341 1.00 73.50 196 ASP A CA 1
ATOM 1536 C C . ASP A 1 196 ? -17.392 -12.241 10.355 1.00 73.50 196 ASP A C 1
ATOM 1538 O O . ASP A 1 196 ? -17.728 -12.766 9.285 1.00 73.50 196 ASP A O 1
ATOM 1542 N N . LYS A 1 197 ? -16.095 -12.110 10.689 1.00 75.50 197 LYS A N 1
ATOM 1543 C CA . LYS A 1 197 ? -14.990 -12.627 9.866 1.00 75.50 197 LYS A CA 1
ATOM 1544 C C . LYS A 1 197 ? -14.333 -13.819 10.553 1.00 75.50 197 LYS A C 1
ATOM 1546 O O . LYS A 1 197 ? -13.562 -13.667 11.492 1.00 75.50 197 LYS A O 1
ATOM 1551 N N . ASN A 1 198 ? -14.531 -14.990 9.966 1.00 82.69 198 ASN A N 1
ATOM 1552 C CA . ASN A 1 198 ? -13.936 -16.281 10.332 1.00 82.69 198 ASN A CA 1
ATOM 1553 C C . ASN A 1 198 ? -12.416 -16.408 10.061 1.00 82.69 198 ASN A C 1
ATOM 1555 O O . ASN A 1 198 ? -11.920 -17.484 9.714 1.00 82.69 198 ASN A O 1
ATOM 1559 N N . LYS A 1 199 ? -11.666 -15.306 10.123 1.00 89.81 199 LYS A N 1
ATOM 1560 C CA . LYS A 1 199 ? -10.227 -15.260 9.839 1.00 89.81 199 LYS A CA 1
ATOM 1561 C C . LYS A 1 199 ? -9.552 -14.173 10.655 1.00 89.81 199 LYS A C 1
ATOM 1563 O O . LYS A 1 199 ? -10.183 -13.197 11.042 1.00 89.81 199 LYS A O 1
ATOM 1568 N N . ASP A 1 200 ? -8.252 -14.327 10.844 1.00 92.88 200 ASP A N 1
ATOM 1569 C CA . ASP A 1 200 ? -7.453 -13.318 11.519 1.00 92.88 200 ASP A CA 1
ATOM 1570 C C . ASP A 1 200 ? -7.403 -12.025 10.693 1.00 92.88 200 ASP A C 1
ATOM 1572 O O . ASP A 1 200 ? -7.162 -12.046 9.479 1.00 92.88 200 ASP A O 1
ATOM 1576 N N . ILE A 1 201 ? -7.630 -10.894 11.362 1.00 94.38 201 ILE A N 1
ATOM 1577 C CA . ILE A 1 201 ? -7.689 -9.569 10.745 1.00 94.38 201 ILE A CA 1
ATOM 1578 C C . ILE A 1 201 ? -6.504 -8.733 11.221 1.00 94.38 201 ILE A C 1
ATOM 1580 O O . ILE A 1 201 ? -6.270 -8.591 12.422 1.00 94.38 201 ILE A O 1
ATOM 1584 N N . GLN A 1 202 ? -5.803 -8.100 10.280 1.00 95.88 202 GLN A N 1
ATOM 1585 C CA . GLN A 1 202 ? -4.964 -6.942 10.581 1.00 95.88 202 GLN A CA 1
ATOM 1586 C C . GLN A 1 202 ? -5.761 -5.665 10.335 1.00 95.88 202 GLN A C 1
ATOM 1588 O O . GLN A 1 202 ? -6.149 -5.376 9.201 1.00 95.88 202 GLN A O 1
ATOM 1593 N N . ALA A 1 203 ? -6.011 -4.909 11.396 1.00 95.19 203 ALA A N 1
ATOM 1594 C CA . ALA A 1 203 ? -6.768 -3.674 11.341 1.00 95.19 203 ALA A CA 1
ATOM 1595 C C . ALA A 1 203 ? -5.880 -2.453 11.602 1.00 95.19 203 ALA A C 1
ATOM 1597 O O . ALA A 1 203 ? -4.942 -2.507 12.401 1.00 95.19 203 ALA A O 1
ATOM 1598 N N . LEU A 1 204 ? -6.201 -1.349 10.934 1.00 96.00 204 LEU A N 1
ATOM 1599 C CA . LEU A 1 204 ? -5.512 -0.076 11.074 1.00 96.00 204 LEU A CA 1
ATOM 1600 C C . LEU A 1 204 ? -6.521 1.070 11.177 1.00 96.00 204 LEU A C 1
ATOM 1602 O O . LEU A 1 204 ? -7.266 1.334 10.235 1.00 96.00 204 LEU A O 1
ATOM 1606 N N . LEU A 1 205 ? -6.501 1.775 12.305 1.00 95.00 205 LEU A N 1
ATOM 1607 C CA . LEU A 1 205 ? -7.097 3.099 12.444 1.00 95.00 205 LEU A CA 1
ATOM 1608 C C . LEU A 1 205 ? -6.003 4.148 12.309 1.00 95.00 205 LEU A C 1
ATOM 1610 O O . LEU A 1 205 ? -5.052 4.158 13.089 1.00 95.00 205 LEU A O 1
ATOM 1614 N N . TYR A 1 206 ? -6.133 5.012 11.309 1.00 93.94 206 TYR A N 1
ATOM 1615 C CA . TYR A 1 206 ? -5.097 5.981 10.976 1.00 93.94 206 TYR A CA 1
ATOM 1616 C C . TYR A 1 206 ? -5.658 7.362 10.643 1.00 93.94 206 TYR A C 1
ATOM 1618 O O . TYR A 1 206 ? -6.531 7.510 9.789 1.00 93.94 206 TYR A O 1
ATOM 1626 N N . ALA A 1 207 ? -5.083 8.368 11.288 1.00 89.31 207 ALA A N 1
ATOM 1627 C CA . ALA A 1 207 ? -5.097 9.778 10.937 1.00 89.31 207 ALA A CA 1
ATOM 1628 C C . ALA A 1 207 ? -3.675 10.340 11.172 1.00 89.31 207 ALA A C 1
ATOM 1630 O O . ALA A 1 207 ? -2.876 9.688 11.843 1.00 89.31 207 ALA A O 1
ATOM 1631 N N . PRO A 1 208 ? -3.325 11.534 10.656 1.00 81.25 208 PRO A N 1
ATOM 1632 C CA . PRO A 1 208 ? -1.966 12.076 10.776 1.00 81.25 208 PRO A CA 1
ATOM 1633 C C . PRO A 1 208 ? -1.390 12.092 12.202 1.00 81.25 208 PRO A C 1
ATOM 1635 O O . PRO A 1 208 ? -0.206 11.810 12.367 1.00 81.25 208 PRO A O 1
ATOM 1638 N N . ASP A 1 209 ? -2.230 12.349 13.209 1.00 83.62 209 ASP A N 1
ATOM 1639 C CA . ASP A 1 209 ? -1.831 12.434 14.622 1.00 83.62 209 ASP A CA 1
ATOM 1640 C C . ASP A 1 209 ? -2.325 11.249 15.477 1.00 83.62 209 ASP A C 1
ATOM 1642 O O . ASP A 1 209 ? -2.021 11.176 16.667 1.00 83.62 209 ASP A O 1
ATOM 1646 N N . THR A 1 210 ? -3.059 10.302 14.882 1.00 86.69 210 THR A N 1
ATOM 1647 C CA . THR A 1 210 ? -3.687 9.183 15.599 1.00 86.69 210 THR A CA 1
ATOM 1648 C C . THR A 1 210 ? -3.432 7.877 14.859 1.00 86.69 210 THR A C 1
ATOM 1650 O O . THR A 1 210 ? -3.839 7.707 13.711 1.00 86.69 210 THR A O 1
ATOM 1653 N N . TYR A 1 211 ? -2.786 6.923 15.525 1.00 88.62 211 TYR A N 1
ATOM 1654 C CA . TYR A 1 211 ? -2.402 5.643 14.932 1.00 88.62 211 TYR A CA 1
ATOM 1655 C C . TYR A 1 211 ? -2.728 4.492 15.883 1.00 88.62 211 TYR A C 1
ATOM 1657 O O . TYR A 1 211 ? -2.223 4.447 17.006 1.00 88.62 211 TYR A O 1
ATOM 1665 N N . LEU A 1 212 ? -3.531 3.535 15.422 1.00 91.62 212 LEU A N 1
ATOM 1666 C CA . LEU A 1 212 ? -3.825 2.307 16.151 1.00 91.62 212 LEU A CA 1
ATOM 1667 C C . LEU A 1 212 ? -3.814 1.110 15.204 1.00 91.62 212 LEU A C 1
ATOM 1669 O O . LEU A 1 212 ? -4.675 0.957 14.338 1.00 91.62 212 LEU A O 1
ATOM 1673 N N . GLN A 1 213 ? -2.845 0.230 15.426 1.00 93.81 213 GLN A N 1
ATOM 1674 C CA . GLN A 1 213 ? -2.729 -1.047 14.744 1.00 93.81 213 GLN A CA 1
ATOM 1675 C C . GLN A 1 213 ? -3.203 -2.175 15.656 1.00 93.81 213 GLN A C 1
ATOM 1677 O O . GLN A 1 213 ? -2.771 -2.274 16.804 1.00 93.81 213 GLN A O 1
ATOM 1682 N N . ILE A 1 214 ? -4.069 -3.041 15.134 1.00 92.69 214 ILE A N 1
ATOM 1683 C CA . ILE A 1 214 ? -4.704 -4.109 15.907 1.00 92.69 214 ILE A CA 1
ATOM 1684 C C . ILE A 1 214 ? -4.621 -5.413 15.121 1.00 92.69 214 ILE A C 1
ATOM 1686 O O . ILE A 1 214 ? -4.908 -5.451 13.926 1.00 92.69 214 ILE A O 1
ATOM 1690 N N . PHE A 1 215 ? -4.259 -6.492 15.804 1.00 94.50 215 PHE A N 1
ATOM 1691 C CA . PHE A 1 215 ? -4.458 -7.845 15.305 1.00 94.50 215 PHE A CA 1
ATOM 1692 C C . PHE A 1 215 ? -5.658 -8.454 16.021 1.00 94.50 215 PHE A C 1
ATOM 1694 O O . PHE A 1 215 ? -5.679 -8.500 17.251 1.00 94.50 215 PHE A O 1
ATOM 1701 N N . ILE A 1 216 ? -6.654 -8.894 15.258 1.00 92.44 216 ILE A N 1
ATOM 1702 C CA . ILE A 1 216 ? -7.902 -9.440 15.786 1.00 92.44 216 ILE A CA 1
ATOM 1703 C C . ILE A 1 216 ? -7.972 -10.908 15.367 1.00 92.44 216 ILE A C 1
ATOM 1705 O O . ILE A 1 216 ? -8.169 -11.186 14.181 1.00 92.44 216 ILE A O 1
ATOM 1709 N N . PRO A 1 217 ? -7.770 -11.850 16.304 1.00 93.00 217 PRO A N 1
ATOM 1710 C CA . PRO A 1 217 ? -7.877 -13.271 16.010 1.00 93.00 217 PRO A CA 1
ATOM 1711 C C . PRO A 1 217 ? -9.296 -13.645 15.579 1.00 93.00 217 PRO A C 1
ATOM 1713 O O . PRO A 1 217 ? -10.267 -13.151 16.152 1.00 93.00 217 PRO A O 1
ATOM 1716 N N . SER A 1 218 ? -9.409 -14.587 14.647 1.00 91.75 218 SER A N 1
ATOM 1717 C CA . SER A 1 218 ? -10.684 -15.204 14.242 1.00 91.75 218 SER A CA 1
ATOM 1718 C C . SER A 1 218 ? -11.528 -15.657 15.437 1.00 91.75 218 SER A C 1
ATOM 1720 O O . SER A 1 218 ? -12.694 -15.298 15.529 1.00 91.75 218 SER A O 1
ATOM 1722 N N . ALA A 1 219 ? -10.910 -16.329 16.414 1.00 91.12 219 ALA A N 1
ATOM 1723 C CA . ALA A 1 219 ? -11.595 -16.804 17.619 1.00 91.12 219 ALA A CA 1
ATOM 1724 C C . ALA A 1 219 ? -12.276 -15.684 18.429 1.00 91.12 219 ALA A C 1
ATOM 1726 O O . ALA A 1 219 ? -13.321 -15.906 19.029 1.00 91.12 219 ALA A O 1
ATOM 1727 N N . PHE A 1 220 ? -11.709 -14.471 18.440 1.00 89.88 220 PHE A N 1
ATOM 1728 C CA . PHE A 1 220 ? -12.356 -13.334 19.098 1.00 89.88 220 PHE A CA 1
ATOM 1729 C C . PHE A 1 220 ? -13.637 -12.930 18.362 1.00 89.88 220 PHE A C 1
ATOM 1731 O O . PHE A 1 220 ? -14.652 -12.678 19.004 1.00 89.88 220 PHE A O 1
ATOM 1738 N N . MET A 1 221 ? -13.590 -12.875 17.028 1.00 88.56 221 MET A N 1
ATOM 1739 C CA . MET A 1 221 ? -14.748 -12.520 16.202 1.00 88.56 221 MET A CA 1
ATOM 1740 C C . MET A 1 221 ? -15.840 -13.592 16.276 1.00 88.56 221 MET A C 1
ATOM 1742 O O . MET A 1 221 ? -17.012 -13.239 16.370 1.00 88.56 221 MET A O 1
ATOM 1746 N N . ASP A 1 222 ? -15.458 -14.871 16.324 1.00 89.31 222 ASP A N 1
ATOM 1747 C CA . ASP A 1 222 ? -16.387 -15.996 16.483 1.00 89.31 222 ASP A CA 1
ATOM 1748 C C . ASP A 1 222 ? -17.171 -15.904 17.812 1.00 89.31 222 ASP A C 1
ATOM 1750 O O . ASP A 1 222 ? -18.377 -16.156 17.851 1.00 89.31 222 ASP A O 1
ATOM 1754 N N . ASP A 1 223 ? -16.505 -15.502 18.902 1.00 88.94 223 ASP A N 1
ATOM 1755 C CA . ASP A 1 223 ? -17.129 -15.370 20.225 1.00 88.94 223 ASP A CA 1
ATOM 1756 C C . ASP A 1 223 ? -17.943 -14.069 20.368 1.00 88.94 223 ASP A C 1
ATOM 1758 O O . ASP A 1 223 ? -19.042 -14.059 20.936 1.00 88.94 223 ASP A O 1
ATOM 1762 N N . MET A 1 224 ? -17.407 -12.949 19.877 1.00 88.69 224 MET A N 1
ATOM 1763 C CA . MET A 1 224 ? -17.947 -11.607 20.125 1.00 88.69 224 MET A CA 1
ATOM 1764 C C . MET A 1 224 ? -18.940 -11.124 19.058 1.00 88.69 224 MET A C 1
ATOM 1766 O O . MET A 1 224 ? -19.722 -10.209 19.335 1.00 88.69 224 MET A O 1
ATOM 1770 N N . GLY A 1 225 ? -18.958 -11.748 17.878 1.00 89.38 225 GLY A N 1
ATOM 1771 C CA . GLY A 1 225 ? -19.779 -11.348 16.735 1.00 89.38 225 GLY A CA 1
ATOM 1772 C C . GLY A 1 225 ? -19.341 -10.016 16.119 1.00 89.38 225 GLY A C 1
ATOM 1773 O O . GLY A 1 225 ? -18.178 -9.609 16.227 1.00 89.38 225 GLY A O 1
ATOM 1774 N N . ASP A 1 226 ? -20.287 -9.321 15.478 1.00 91.25 226 ASP A N 1
ATOM 1775 C CA . ASP A 1 226 ? -20.030 -8.019 14.856 1.00 91.25 226 ASP A CA 1
ATOM 1776 C C . ASP A 1 226 ? -19.371 -7.062 15.858 1.00 91.25 226 ASP A C 1
ATOM 1778 O O . ASP A 1 226 ? -19.852 -6.864 16.978 1.00 91.25 226 ASP A O 1
ATOM 1782 N N . THR A 1 227 ? -18.246 -6.478 15.451 1.00 91.19 227 THR A N 1
ATOM 1783 C CA . THR A 1 227 ? -17.398 -5.657 16.312 1.00 91.19 227 THR A CA 1
ATOM 1784 C C . THR A 1 227 ? -17.169 -4.289 15.682 1.00 91.19 227 THR A C 1
ATOM 1786 O O . THR A 1 227 ? -16.726 -4.166 14.542 1.00 91.19 227 THR A O 1
ATOM 1789 N N . GLU A 1 228 ? -17.435 -3.242 16.452 1.00 93.94 228 GLU A N 1
ATOM 1790 C CA . GLU A 1 228 ? -17.119 -1.856 16.127 1.00 93.94 228 GLU A CA 1
ATOM 1791 C C . GLU A 1 228 ? -15.981 -1.380 17.035 1.00 93.94 228 GLU A C 1
ATOM 1793 O O . GLU A 1 228 ? -16.056 -1.507 18.258 1.00 93.94 228 GLU A O 1
ATOM 1798 N N . ILE A 1 229 ? -14.932 -0.811 16.443 1.00 93.62 229 ILE A N 1
ATOM 1799 C CA . ILE A 1 229 ? -13.824 -0.195 17.185 1.00 93.62 229 ILE A CA 1
ATOM 1800 C C . ILE A 1 229 ? -13.762 1.275 16.800 1.00 93.62 229 ILE A C 1
ATOM 1802 O O . ILE A 1 229 ? -13.673 1.595 15.616 1.00 93.62 229 ILE A O 1
ATOM 1806 N N . THR A 1 230 ? -13.790 2.174 17.779 1.00 93.62 230 THR A N 1
ATOM 1807 C CA . THR A 1 230 ? -13.693 3.622 17.550 1.00 93.62 230 THR A CA 1
ATOM 1808 C C . THR A 1 230 ? -12.647 4.261 18.448 1.00 93.62 230 THR A C 1
ATOM 1810 O O . THR A 1 230 ? -12.433 3.815 19.574 1.00 93.62 230 THR A O 1
ATOM 1813 N N . ILE A 1 231 ? -12.004 5.321 17.955 1.00 89.38 231 ILE A N 1
ATOM 1814 C CA . ILE A 1 231 ? -11.175 6.202 18.783 1.00 89.38 231 ILE A CA 1
ATOM 1815 C C . ILE A 1 231 ? -11.971 7.471 19.074 1.00 89.38 231 ILE A C 1
ATOM 1817 O O . ILE A 1 231 ? -12.446 8.147 18.162 1.00 89.38 231 ILE A O 1
ATOM 1821 N N . GLN A 1 232 ? -12.135 7.776 20.357 1.00 84.19 232 GLN A N 1
ATOM 1822 C CA . GLN A 1 232 ? -12.842 8.951 20.849 1.00 84.19 232 GLN A CA 1
ATOM 1823 C C . GLN A 1 232 ? -11.859 9.894 21.540 1.00 84.19 232 GLN A C 1
ATOM 1825 O O . GLN A 1 232 ? -11.013 9.465 22.320 1.00 84.19 232 GLN A O 1
ATOM 1830 N N . ASN A 1 233 ? -12.020 11.200 21.325 1.00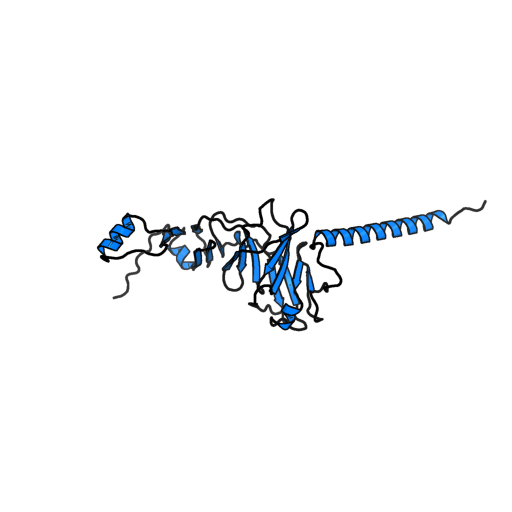 77.44 233 ASN A N 1
ATOM 1831 C CA . ASN A 1 233 ? -11.137 12.210 21.921 1.00 77.44 233 ASN A CA 1
ATOM 1832 C C . ASN A 1 233 ? -11.214 12.254 23.458 1.00 77.44 233 ASN A C 1
ATOM 1834 O O . ASN A 1 233 ? -10.292 12.733 24.110 1.00 77.44 233 ASN A O 1
ATOM 1838 N N . GLN A 1 234 ? -12.323 11.792 24.038 1.00 76.62 234 GLN A N 1
ATOM 1839 C CA . GLN A 1 234 ? -12.563 11.768 25.479 1.00 76.62 234 GLN A CA 1
ATOM 1840 C C . GLN A 1 234 ? -13.560 10.664 25.827 1.00 76.62 234 GLN A C 1
ATOM 1842 O O . GLN A 1 234 ? -14.404 10.316 25.000 1.00 76.62 234 GLN A O 1
ATOM 1847 N N . ALA A 1 235 ? -13.499 10.150 27.056 1.00 75.06 235 ALA A N 1
ATOM 1848 C CA . ALA A 1 235 ? -14.554 9.289 27.570 1.00 75.06 235 ALA A CA 1
ATOM 1849 C C . ALA A 1 235 ? -15.878 10.054 27.689 1.00 75.06 235 ALA A C 1
ATOM 1851 O O . ALA A 1 235 ? -15.906 11.270 27.898 1.00 75.06 235 ALA A O 1
ATOM 1852 N N . SER A 1 236 ? -16.987 9.323 27.595 1.00 79.31 236 SER A N 1
ATOM 1853 C CA . SER A 1 236 ? -18.317 9.873 27.857 1.00 79.31 236 SER A CA 1
ATOM 1854 C C . SER A 1 236 ? -18.454 10.359 29.306 1.00 79.31 236 SER A C 1
ATOM 1856 O O . SER A 1 236 ? -17.800 9.845 30.217 1.00 79.31 236 SER A O 1
ATOM 1858 N N . ASP A 1 237 ? -19.371 11.299 29.552 1.00 80.56 237 ASP A N 1
ATOM 1859 C CA . ASP A 1 237 ? -19.649 11.819 30.900 1.00 80.56 237 ASP A CA 1
ATOM 1860 C C . ASP A 1 237 ? -19.963 10.701 31.908 1.00 80.56 237 ASP A C 1
ATOM 1862 O O . ASP A 1 237 ? -19.519 10.738 33.056 1.00 80.56 237 ASP A O 1
ATOM 1866 N N . ALA A 1 238 ? -20.678 9.662 31.465 1.00 81.31 238 ALA A N 1
ATOM 1867 C CA . ALA A 1 238 ? -21.007 8.500 32.286 1.00 81.31 238 ALA A CA 1
ATOM 1868 C C . ALA A 1 238 ? -19.761 7.682 32.675 1.00 81.31 238 ALA A C 1
ATOM 1870 O O . ALA A 1 238 ? -19.627 7.271 33.829 1.00 81.31 238 ALA A O 1
ATOM 1871 N N . GLN A 1 239 ? -18.834 7.472 31.737 1.00 79.56 239 GLN A N 1
ATOM 1872 C CA . GLN A 1 239 ? -17.564 6.788 31.999 1.00 79.56 239 GLN A CA 1
ATOM 1873 C C . GLN A 1 239 ? -16.664 7.621 32.920 1.00 79.56 239 GLN A C 1
ATOM 1875 O O . GLN A 1 239 ? -16.103 7.079 33.869 1.00 79.56 239 GLN A O 1
ATOM 1880 N N . ASN A 1 240 ? -16.583 8.937 32.705 1.00 78.38 240 ASN A N 1
ATOM 1881 C CA . ASN A 1 240 ? -15.829 9.847 33.570 1.00 78.38 240 ASN A CA 1
ATOM 1882 C C . ASN A 1 240 ? -16.374 9.869 35.005 1.00 78.38 240 ASN A C 1
ATOM 1884 O O . ASN A 1 240 ? -15.594 9.854 35.960 1.00 78.38 240 ASN A O 1
ATOM 1888 N N . ALA A 1 241 ? -17.701 9.850 35.173 1.00 80.69 241 ALA A N 1
ATOM 1889 C CA . ALA A 1 241 ? -18.339 9.758 36.484 1.00 80.69 241 ALA A CA 1
ATOM 1890 C C . ALA A 1 241 ? -18.012 8.429 37.190 1.00 80.69 241 ALA A C 1
ATOM 1892 O O . ALA A 1 241 ? -17.676 8.430 38.375 1.00 80.69 241 ALA A O 1
ATOM 1893 N N . LEU A 1 242 ? -18.046 7.308 36.459 1.00 83.12 242 LEU A N 1
ATOM 1894 C CA . LEU A 1 242 ? -17.637 5.991 36.964 1.00 83.12 242 LEU A CA 1
ATOM 1895 C C . LEU A 1 242 ? -16.165 5.977 37.395 1.00 83.12 242 LEU A C 1
ATOM 1897 O O . LEU A 1 242 ? -15.859 5.592 38.523 1.00 83.12 242 LEU A O 1
ATOM 1901 N N . LEU A 1 243 ? -15.257 6.434 36.529 1.00 79.94 243 LEU A N 1
ATOM 1902 C CA . LEU A 1 243 ? -13.815 6.454 36.792 1.00 79.94 243 LEU A CA 1
ATOM 1903 C C . LEU A 1 243 ? -13.467 7.338 37.987 1.00 79.94 243 LEU A C 1
ATOM 1905 O O . LEU A 1 243 ? -12.696 6.919 38.845 1.00 79.94 243 LEU A O 1
ATOM 1909 N N . SER A 1 244 ? -14.095 8.509 38.095 1.00 80.50 244 SER A N 1
ATOM 1910 C CA . SER A 1 244 ? -13.914 9.415 39.236 1.00 80.50 244 SER A CA 1
ATOM 1911 C C . SER A 1 244 ? -14.401 8.805 40.555 1.00 80.50 244 SER A C 1
ATOM 1913 O O . SER A 1 244 ? -13.867 9.130 41.614 1.00 80.50 244 SER A O 1
ATOM 1915 N N . GLY A 1 245 ? -15.396 7.911 40.501 1.00 84.12 245 GLY A N 1
ATOM 1916 C CA . GLY A 1 245 ? -15.887 7.172 41.664 1.00 84.12 245 GLY A CA 1
ATOM 1917 C C . GLY A 1 245 ? -14.904 6.114 42.177 1.00 84.12 245 GLY A C 1
ATOM 1918 O O . GLY A 1 245 ? -14.779 5.942 43.388 1.00 84.12 245 GLY A O 1
ATOM 1919 N N . PHE A 1 246 ? -14.185 5.430 41.281 1.00 85.88 246 PHE A N 1
ATOM 1920 C CA . PHE A 1 246 ? -13.171 4.430 41.651 1.00 85.88 246 PHE A CA 1
ATOM 1921 C C . PHE A 1 246 ? -11.799 5.042 41.945 1.00 85.88 246 PHE A C 1
ATOM 1923 O O . PHE A 1 246 ? -11.084 4.573 42.829 1.00 85.88 246 PHE A O 1
ATOM 1930 N N . TYR A 1 247 ? -11.443 6.097 41.217 1.00 83.25 247 TYR A N 1
ATOM 1931 C CA . TYR A 1 247 ? -10.143 6.751 41.269 1.00 83.25 247 TYR A CA 1
ATOM 1932 C C . TYR A 1 247 ? -10.341 8.260 41.461 1.00 83.25 247 TYR A C 1
ATOM 1934 O O . TYR A 1 247 ? -10.325 9.028 40.495 1.00 83.25 247 TYR A O 1
ATOM 1942 N N . PRO A 1 248 ? -10.525 8.718 42.712 1.00 73.31 248 PRO A N 1
ATOM 1943 C CA . PRO A 1 248 ? -10.607 10.140 43.010 1.00 73.31 248 PRO A CA 1
ATOM 1944 C C . PRO A 1 248 ? -9.327 10.839 42.527 1.00 73.31 248 PRO A C 1
ATOM 1946 O O . PRO A 1 248 ? -8.226 10.428 42.894 1.00 73.31 248 PRO A O 1
ATOM 1949 N N . ASN A 1 249 ? -9.474 11.898 41.725 1.00 76.44 249 ASN A N 1
ATOM 1950 C CA . ASN A 1 249 ? -8.411 12.624 41.000 1.00 76.44 249 ASN A CA 1
ATOM 1951 C C . ASN A 1 249 ? -7.909 11.983 39.695 1.00 76.44 249 ASN A C 1
ATOM 1953 O O . ASN A 1 249 ? -6.906 12.443 39.147 1.00 76.44 249 ASN A O 1
ATOM 1957 N N . PHE A 1 250 ? -8.584 10.962 39.165 1.00 75.25 250 PHE A N 1
ATOM 1958 C CA . PHE A 1 250 ? -8.318 10.513 37.803 1.00 75.25 250 PHE A CA 1
ATOM 1959 C C . PHE A 1 250 ? -8.660 11.630 36.811 1.00 75.25 250 PHE A C 1
ATOM 1961 O O . PHE A 1 250 ? -9.805 12.068 36.719 1.00 75.25 250 PHE A O 1
ATOM 1968 N N . ALA A 1 251 ? -7.651 12.093 36.079 1.00 69.94 251 ALA A N 1
ATOM 1969 C CA . ALA A 1 251 ? -7.808 13.016 34.969 1.00 69.94 251 ALA A CA 1
ATOM 1970 C C . ALA A 1 251 ? -7.382 12.287 33.700 1.00 69.94 251 ALA A C 1
ATOM 1972 O O . ALA A 1 251 ? -6.218 11.910 33.548 1.00 69.94 251 ALA A O 1
ATOM 1973 N N . GLN A 1 252 ? -8.332 12.072 32.798 1.00 69.00 252 GLN A N 1
ATOM 1974 C CA . GLN A 1 252 ? -8.026 11.478 31.514 1.00 69.00 252 GLN A CA 1
ATOM 1975 C C . GLN A 1 252 ? -7.338 12.507 30.613 1.00 69.00 252 GLN A C 1
ATOM 1977 O O . GLN A 1 252 ? -7.911 13.547 30.305 1.00 69.00 252 GLN A O 1
ATOM 1982 N N . ALA A 1 253 ? -6.116 12.199 30.184 1.00 66.50 253 ALA A N 1
ATOM 1983 C CA . ALA A 1 253 ? -5.316 13.057 29.307 1.00 66.50 253 ALA A CA 1
ATOM 1984 C C . ALA A 1 253 ? -5.122 12.471 27.896 1.00 66.50 253 ALA A C 1
ATOM 1986 O O . ALA A 1 253 ? -4.350 13.015 27.111 1.00 66.50 253 ALA A O 1
ATOM 1987 N N . THR A 1 254 ? -5.773 11.347 27.589 1.00 71.12 254 THR A N 1
ATOM 1988 C CA . THR A 1 254 ? -5.560 10.575 26.357 1.00 71.12 254 THR A CA 1
ATOM 1989 C C . THR A 1 254 ? -6.880 10.174 25.715 1.00 71.12 254 THR A C 1
ATOM 1991 O O . THR A 1 254 ? -7.891 10.029 26.405 1.00 71.12 254 THR A O 1
ATOM 1994 N N . GLU A 1 255 ? -6.846 9.934 24.408 1.00 80.81 255 GLU A N 1
ATOM 1995 C CA . GLU A 1 255 ? -7.954 9.360 23.642 1.00 80.81 255 GLU A CA 1
ATOM 1996 C C . GLU A 1 255 ? -8.411 8.008 24.233 1.00 80.81 255 GLU A C 1
ATOM 1998 O O . GLU A 1 255 ? -7.633 7.290 24.872 1.00 80.81 255 GLU A O 1
ATOM 2003 N N . VAL A 1 256 ? -9.688 7.670 24.042 1.00 84.88 256 VAL A N 1
ATOM 2004 C CA . VAL A 1 256 ? -10.285 6.380 24.420 1.00 84.88 256 VAL A CA 1
ATOM 2005 C C . VAL A 1 256 ? -10.425 5.513 23.188 1.00 84.88 256 VAL A C 1
ATOM 2007 O O . VAL A 1 256 ? -10.964 5.955 22.178 1.00 84.88 256 VAL A O 1
ATOM 2010 N N . ILE A 1 257 ? -10.047 4.246 23.315 1.00 89.69 257 ILE A N 1
ATOM 2011 C CA . ILE A 1 257 ? -10.448 3.210 22.369 1.00 89.69 257 ILE A CA 1
ATOM 2012 C C . ILE A 1 257 ? -11.733 2.581 22.905 1.00 89.69 257 ILE A C 1
ATOM 2014 O O . ILE A 1 257 ? -11.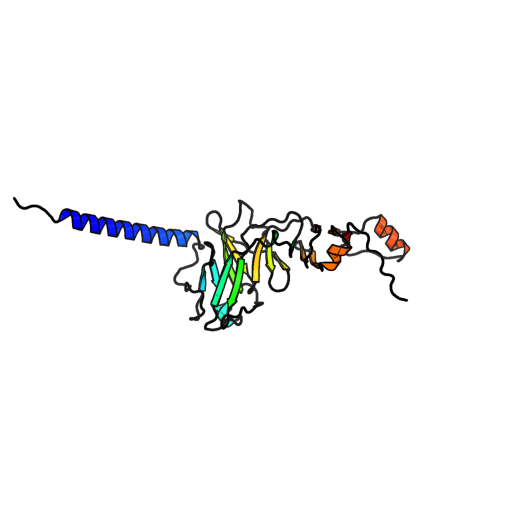726 1.956 23.967 1.00 89.69 257 ILE A O 1
ATOM 2018 N N . GLU A 1 258 ? -12.838 2.763 22.193 1.00 89.62 258 GLU A N 1
ATOM 2019 C CA . GLU A 1 258 ? -14.099 2.093 22.489 1.00 89.62 258 GLU A CA 1
ATOM 2020 C C . GLU A 1 258 ? -14.251 0.875 21.578 1.00 89.62 258 GLU A C 1
ATOM 2022 O O . GLU A 1 258 ? -14.137 0.981 20.357 1.00 89.62 258 GLU A O 1
ATOM 2027 N N . VAL A 1 259 ? -14.542 -0.275 22.185 1.00 91.00 259 VAL A N 1
ATOM 2028 C CA . VAL A 1 259 ? -14.849 -1.523 21.487 1.00 91.00 259 VAL A CA 1
ATOM 2029 C C . VAL A 1 259 ? -16.279 -1.914 21.835 1.00 91.00 259 VAL A C 1
ATOM 2031 O O . VAL A 1 259 ? -16.592 -2.138 23.005 1.00 91.00 259 VAL A O 1
ATOM 2034 N N . LYS A 1 260 ? -17.146 -1.987 20.826 1.00 91.19 260 LYS A N 1
ATOM 2035 C CA . LYS A 1 260 ? -18.509 -2.508 20.950 1.00 91.19 260 LYS A CA 1
ATOM 2036 C C . LYS A 1 260 ? -18.602 -3.833 20.216 1.00 91.19 260 LYS A C 1
ATOM 2038 O O . LYS A 1 260 ? -18.223 -3.918 19.054 1.00 91.19 260 LYS A O 1
ATOM 2043 N N . THR A 1 261 ? -19.142 -4.839 20.881 1.00 91.69 261 THR A N 1
ATOM 2044 C CA . THR A 1 261 ? -19.326 -6.183 20.334 1.00 91.69 261 THR A CA 1
ATOM 2045 C C . THR A 1 261 ? -20.804 -6.553 20.366 1.00 91.69 261 THR A C 1
ATOM 2047 O O . THR A 1 261 ? -21.549 -6.092 21.235 1.00 91.69 261 THR A O 1
ATOM 2050 N N . GLN A 1 262 ? -21.246 -7.378 19.419 1.00 89.81 262 GLN A N 1
ATOM 2051 C CA . GLN A 1 262 ? -22.617 -7.885 19.371 1.00 89.81 262 GLN A CA 1
ATOM 2052 C C . GLN A 1 262 ? -22.939 -8.746 20.597 1.00 89.81 262 GLN A C 1
ATOM 2054 O O . GLN A 1 262 ? -23.999 -8.599 21.212 1.00 89.81 262 GLN A O 1
ATOM 2059 N N . ASN A 1 263 ? -22.018 -9.638 20.954 1.00 86.94 263 ASN A N 1
ATOM 2060 C CA . ASN A 1 263 ? -22.113 -10.460 22.147 1.00 86.94 263 ASN A CA 1
ATOM 2061 C C . ASN A 1 263 ? -21.355 -9.776 23.283 1.00 86.94 263 ASN A C 1
ATOM 2063 O O . ASN A 1 263 ? -20.248 -9.269 23.106 1.00 86.94 263 ASN A O 1
ATOM 2067 N N . ASN A 1 264 ? -21.935 -9.777 24.481 1.00 74.75 264 ASN A N 1
ATOM 2068 C CA . ASN A 1 264 ? -21.199 -9.357 25.666 1.00 74.75 264 ASN A CA 1
ATOM 2069 C C . ASN A 1 264 ? -20.111 -10.388 25.955 1.00 74.75 264 ASN A C 1
ATOM 2071 O O . ASN A 1 264 ? -20.418 -11.581 26.030 1.00 74.75 264 ASN A O 1
ATOM 2075 N N . ALA A 1 265 ? -18.882 -9.929 26.197 1.00 60.91 265 ALA A N 1
ATOM 2076 C CA . ALA A 1 265 ? -17.833 -10.798 26.699 1.00 60.91 265 ALA A CA 1
ATOM 2077 C C . ALA A 1 265 ? -18.336 -11.487 27.973 1.00 60.91 265 ALA A C 1
ATOM 2079 O O . ALA A 1 265 ? -18.563 -10.839 29.001 1.00 60.91 265 ALA A O 1
ATOM 2080 N N . GLN A 1 266 ? -18.556 -12.802 27.910 1.00 48.81 266 GLN A N 1
ATOM 2081 C CA . GLN A 1 266 ? -18.732 -13.568 29.130 1.00 48.81 266 GLN A CA 1
ATOM 2082 C C . GLN A 1 266 ? -17.407 -13.459 29.867 1.00 48.81 266 GLN A C 1
ATOM 2084 O O . GLN A 1 266 ? -16.387 -13.935 29.380 1.00 48.81 266 GLN A O 1
ATOM 2089 N N . SER A 1 267 ? -17.417 -12.766 31.006 1.00 40.50 267 SER A N 1
ATOM 2090 C CA . SER A 1 267 ? -16.311 -12.771 31.955 1.00 40.50 267 SER A CA 1
ATOM 2091 C C . SER A 1 267 ? -15.948 -14.227 32.230 1.00 40.50 267 SER A C 1
ATOM 2093 O O . SER A 1 267 ? -16.614 -14.914 33.007 1.00 40.50 267 SER A O 1
ATOM 2095 N N . SER A 1 268 ? -14.916 -14.730 31.557 1.00 38.12 268 SER A N 1
ATOM 2096 C CA . SER A 1 268 ? -14.189 -15.894 32.020 1.00 38.12 268 SER A CA 1
ATOM 2097 C C . SER A 1 268 ? -13.584 -15.446 33.338 1.00 38.12 268 SER A C 1
ATOM 2099 O O . SER A 1 268 ? -12.616 -14.684 33.354 1.00 38.12 268 SER A O 1
ATOM 2101 N N . ALA A 1 269 ? -14.255 -15.822 34.428 1.00 31.12 269 ALA A N 1
ATOM 2102 C CA . ALA A 1 269 ? -13.816 -15.557 35.782 1.00 31.12 269 ALA A CA 1
ATOM 2103 C C . ALA A 1 269 ? -12.310 -15.815 35.857 1.00 31.12 269 ALA A C 1
ATOM 2105 O O . ALA A 1 269 ? -11.847 -16.902 35.505 1.00 31.12 269 ALA A O 1
ATOM 2106 N N . VAL A 1 270 ? -11.556 -14.799 36.276 1.00 29.59 270 VAL A N 1
ATOM 2107 C CA . VAL A 1 270 ? -10.157 -14.972 36.660 1.00 29.59 270 VAL A CA 1
ATOM 2108 C C . VAL A 1 270 ? -10.137 -16.151 37.638 1.00 29.59 270 VAL A C 1
ATOM 2110 O O . VAL A 1 270 ? -10.862 -16.085 38.637 1.00 29.59 270 VAL A O 1
ATOM 2113 N N . PRO A 1 271 ? -9.409 -17.248 37.357 1.00 32.53 271 PRO A N 1
ATOM 2114 C CA . PRO A 1 271 ? -9.273 -18.302 38.343 1.00 32.53 271 PRO A CA 1
ATOM 2115 C C . PRO A 1 271 ? -8.616 -17.671 39.573 1.00 32.53 271 PRO A C 1
ATOM 2117 O O . PRO A 1 271 ? -7.532 -17.097 39.456 1.00 32.53 271 PRO A O 1
ATOM 2120 N N . MET A 1 272 ? -9.319 -17.706 40.709 1.00 32.50 272 MET A N 1
ATOM 2121 C CA . MET A 1 272 ? -8.717 -17.422 42.015 1.00 32.50 272 MET A CA 1
ATOM 2122 C C . MET A 1 272 ? -7.638 -18.451 42.336 1.00 32.50 272 MET A C 1
ATOM 2124 O O . MET A 1 272 ? -7.843 -19.638 41.986 1.00 32.50 272 MET A O 1
#

Radius of gyration: 26.67 Å; chains: 1; bounding box: 47×34×119 Å

Secondary structure (DSSP, 8-state):
------HHHHHHHHHHHHHHHHHHHHHHHHHHHHS-TT--TTTEE--SB--SSSEEEEE-SSSS-EEEE-HHHHHHS---TT-EEEEEEES-GGG-TTEEESTT-EESB-EEEEEEEETTEEEP----TTSEEEEEEBPTT--GGGEEEEEESSSEEEEE---EEETTTEEEEEE-SSEEEEEEE--S--EEEE---SS-EEEEEEETTEEEEEEE-HHHHHHH-SEEEEEESS--HHHHHHHHHHSTT----S-EEEEEESS---------

Foldseek 3Di:
DDPPPPPPVVVVVVVVVVVVVVVVVVVVVLVPQQDDVPDDPVQEDDFQFQADQGWYWYAEPPDSKIKIAGSVLCVQWPNDHGKGKHKYFDQAQCPDLQEWEFPPKFFQFTKIFIFIADVNDTDWTQADWQRMKMKGFTPDPDDLQQKWKFWVRPATDIDRWPWDDDHDGIIMTGDGTGGMITIMRGDPFQKIWRALRQAWHWYWRDDHVDTDTDIDGSVNCVQFGTKMKGKAADDDPVVVVVCCVVDVPDDDPGIDIDMDTPDDPPPPDDDD

Sequence (272 aa):
MKHNTARPLTFLIAFSLLLSALISSSCNNRENILLPPNLDPKDYVLSSHILVYSDHLIRSENDDSYLYLPKESIADHLIWYQDKVSLKRVDPMLDRDSLAVNSGSQSLSASYRVQILRNSESITLESTKDFATIYSNVKGNHSLNNASLLSLRYTLNAEPALCTGYGKNRAYFGIDGSGDFALTEMSANLRLDLQDKNKDIQALLYAPDTYLQIFIPSAFMDDMGDTEITIQNQASDAQNALLSGFYPNFAQATEVIEVKTQNNAQSSAVPM

pLDDT: mean 84.38, std 13.8, range [29.59, 97.81]